Protein AF-0000000085285750 (afdb_homodimer)

pLDDT: mean 84.19, std 11.01, range [45.88, 96.12]

Sequence (334 aa):
MVCGCQDGVREVRMLYGCQDDVWVSRWCVGVRMVCGCQDGVRGSGWCVGVSMVCGCQDGVWVSGWCVGVRMVCGCRDGVWVSGWCVGVRMVCGCQDGEWVSGWCAAVRMVCGGQDGVWVSGWCEGVRMVCGCQDGVRGSGWCVGVRMVCGCQDGVWVSVWCVGVRIVMVCGCQDGVREVRMLYGCQDDVWVSRWCVGVRMVCGCQDGVRGSGWCVGVSMVCGCQDGVWVSGWCVGVRMVCGCRDGVWVSGWCVGVRMVCGCQDGEWVSGWCAAVRMVCGGQDGVWVSGWCEGVRMVCGCQDGVRGSGWCVGVRMVCGCQDGVWVSVWCVGVRIV

Solvent-accessible surface area (backbone atoms only — not comparable to full-atom values): 13229 Å² total; per-residue (Å²): 79,71,41,73,50,41,63,66,53,50,62,82,38,39,30,28,9,26,29,42,38,29,37,48,47,70,61,59,56,70,48,55,41,36,23,7,25,25,44,38,25,36,35,42,37,42,34,41,36,38,38,38,41,21,10,25,25,44,36,25,37,40,39,36,39,33,42,34,39,37,38,39,22,13,26,24,44,37,25,36,37,38,36,39,32,37,34,40,39,38,40,19,16,28,26,46,41,23,34,40,38,34,41,27,55,30,36,37,37,39,16,18,27,28,46,33,23,34,38,39,34,41,29,60,21,40,39,38,38,14,21,24,24,45,38,22,32,35,40,39,40,32,52,32,38,40,37,38,19,36,43,52,77,47,43,68,51,74,48,80,37,78,44,81,46,79,81,79,74,40,74,53,40,63,64,59,49,65,80,40,41,31,28,11,26,29,42,39,29,38,46,48,71,59,60,56,68,47,52,41,36,25,6,28,26,46,39,26,37,37,42,38,42,36,41,36,38,40,38,40,24,8,26,25,44,34,26,36,38,38,36,41,34,44,34,40,37,39,38,23,10,26,26,45,37,26,38,37,38,37,40,34,38,32,40,38,39,40,21,12,26,26,46,40,23,36,40,37,34,41,28,56,30,36,36,38,39,17,15,27,28,46,32,24,36,38,39,34,42,30,61,20,39,38,38,39,15,18,23,23,45,36,21,32,35,39,40,39,30,53,33,38,38,38,40,20,32,43,52,77,46,42,67,52,72,49,79,38,78,44,82,46,78,79

Nearest PDB structures (foldseek):
  4dn7-assembly1_B  TM=1.707E-01  e=9.557E+00  Methanosarcina mazei Go1
  4kh3-assembly1_A  TM=1.590E-01  e=5.921E+00  Escherichia coli CFT073

Foldseek 3Di:
DDELEDDQEDDPFAEENEYDNEEADDDEQEAEYEYNEYAAEYHEEYYDYEAYEYNEYAAEYHYEYEYEYHYEENEYAHEYHYEYAQEYEYEYQEYHHEYHYEYHNYEEYEEQEYHAEYAYEAENEYEYEYNEYAQEYEYYYEDEYEYEYNHYDNHYHDYYHDYYHYD/DDELEDDQEDDPAAEENEYDNEEADDDEQEAEYEYNEYAAEYHEEYYDYYAYEYCEYAAEYHYEYEYEYEYEENEYAHEYAYEYAQEYEYEYQEYHHEYHYEYHNYEEYEEQEYHAEYAYEAENEYEYEYNEYAQEYEYYYEDEYEYEYNHYDNHYHDDYHDYYHYD

Structure (mmCIF, N/CA/C/O backbone):
data_AF-0000000085285750-model_v1
#
loop_
_entity.id
_entity.type
_entity.pdbx_description
1 polymer 'Uncharacterized protein'
#
loop_
_atom_site.group_PDB
_atom_site.id
_atom_site.type_symbol
_atom_site.label_atom_id
_atom_site.label_alt_id
_atom_site.label_comp_id
_atom_site.label_asym_id
_atom_site.label_entity_id
_atom_site.label_seq_id
_atom_site.pdbx_PDB_ins_code
_atom_site.Cartn_x
_atom_site.Cartn_y
_atom_site.Cartn_z
_atom_site.occupancy
_atom_site.B_iso_or_equiv
_atom_site.auth_seq_id
_atom_site.auth_comp_id
_atom_site.auth_asym_id
_atom_site.auth_atom_id
_atom_site.pdbx_PDB_model_num
ATOM 1 N N . MET A 1 1 ? 2.787 -13.008 -19.594 1 50.38 1 MET A N 1
ATOM 2 C CA . MET A 1 1 ? 2.348 -14.297 -19.062 1 50.38 1 MET A CA 1
ATOM 3 C C . MET A 1 1 ? 1.078 -14.148 -18.234 1 50.38 1 MET A C 1
ATOM 5 O O . MET A 1 1 ? 0.963 -13.219 -17.438 1 50.38 1 MET A O 1
ATOM 9 N N . VAL A 1 2 ? 0.02 -14.688 -18.703 1 48.09 2 VAL A N 1
ATOM 10 C CA . VAL A 1 2 ? -1.277 -14.695 -18.031 1 48.09 2 VAL A CA 1
ATOM 11 C C . VAL A 1 2 ? -1.488 -16.031 -17.344 1 48.09 2 VAL A C 1
ATOM 13 O O . VAL A 1 2 ? -1.486 -17.094 -17.984 1 48.09 2 VAL A O 1
ATOM 16 N N . CYS A 1 3 ? -1.407 -16.062 -15.992 1 57.19 3 CYS A N 1
ATOM 17 C CA . CYS A 1 3 ? -1.533 -17.297 -15.234 1 57.19 3 CYS A CA 1
ATOM 18 C C . CYS A 1 3 ? -2.668 -17.203 -14.219 1 57.19 3 CYS A C 1
ATOM 20 O O . CYS A 1 3 ? -2.732 -16.25 -13.438 1 57.19 3 CYS A O 1
ATOM 22 N N . GLY A 1 4 ? -3.496 -18.203 -14.289 1 55.72 4 GLY A N 1
ATOM 23 C CA . GLY A 1 4 ? -4.559 -18.328 -13.305 1 55.72 4 GLY A CA 1
ATOM 24 C C . GLY A 1 4 ? -5.641 -17.266 -13.453 1 55.72 4 GLY A C 1
ATOM 25 O O . GLY A 1 4 ? -6.219 -16.812 -12.461 1 55.72 4 GLY A O 1
ATOM 26 N N . CYS A 1 5 ? -5.668 -16.719 -14.68 1 54.28 5 CYS A N 1
ATOM 27 C CA . CYS A 1 5 ? -6.688 -15.695 -14.891 1 54.28 5 CYS A CA 1
ATOM 28 C C . CYS A 1 5 ? -7.898 -16.281 -15.609 1 54.28 5 CYS A C 1
ATOM 30 O O . CYS A 1 5 ? -7.789 -17.297 -16.297 1 54.28 5 CYS A O 1
ATOM 32 N N . GLN A 1 6 ? -9 -15.898 -15.148 1 53.66 6 GLN A N 1
ATOM 33 C CA . GLN A 1 6 ? -10.234 -16.328 -15.805 1 53.66 6 GLN A CA 1
ATOM 34 C C . GLN A 1 6 ? -10.992 -15.133 -16.375 1 53.66 6 GLN A C 1
ATOM 36 O O . GLN A 1 6 ? -10.859 -14.008 -15.891 1 53.66 6 GLN A O 1
ATOM 41 N N . ASP A 1 7 ? -11.883 -15.477 -17.469 1 55.47 7 ASP A N 1
ATOM 42 C CA . ASP A 1 7 ? -12.938 -14.695 -18.109 1 55.47 7 ASP A CA 1
ATOM 43 C C . ASP A 1 7 ? -12.43 -13.305 -18.5 1 55.47 7 ASP A C 1
ATOM 45 O O . ASP A 1 7 ? -12.359 -12.406 -17.656 1 55.47 7 ASP A O 1
ATOM 49 N N . GLY A 1 8 ? -12.203 -13.062 -19.688 1 49.09 8 GLY A N 1
ATOM 50 C CA . GLY A 1 8 ? -12.023 -11.789 -20.375 1 49.09 8 GLY A CA 1
ATOM 51 C C . GLY A 1 8 ? -10.703 -11.117 -20.047 1 49.09 8 GLY A C 1
ATOM 52 O O . GLY A 1 8 ? -10.586 -9.891 -20.141 1 49.09 8 GLY A O 1
ATOM 53 N N . VAL A 1 9 ? -9.867 -11.852 -19.344 1 47.94 9 VAL A N 1
ATOM 54 C CA . VAL A 1 9 ? -8.531 -11.289 -19.141 1 47.94 9 VAL A CA 1
ATOM 55 C C . VAL A 1 9 ? -7.812 -11.188 -20.484 1 47.94 9 VAL A C 1
ATOM 57 O O . VAL A 1 9 ? -7.805 -12.141 -21.266 1 47.94 9 VAL A O 1
ATOM 60 N N . ARG A 1 10 ? -7.586 -10.039 -20.922 1 45.88 10 ARG A N 1
ATOM 61 C CA . ARG A 1 10 ? -6.852 -9.836 -22.172 1 45.88 10 ARG A CA 1
ATOM 62 C C . ARG A 1 10 ? -5.457 -9.281 -21.906 1 45.88 10 ARG A C 1
ATOM 64 O O . ARG A 1 10 ? -5.289 -8.383 -21.078 1 45.88 10 ARG A O 1
ATOM 71 N N . GLU A 1 11 ? -4.363 -10.312 -21.859 1 53.69 11 GLU A N 1
ATOM 72 C CA . GLU A 1 11 ? -3.104 -9.93 -21.234 1 53.69 11 GLU A CA 1
ATOM 73 C C . GLU A 1 11 ? -1.961 -9.938 -22.234 1 53.69 11 GLU A C 1
ATOM 75 O O . GLU A 1 11 ? -1.929 -10.773 -23.141 1 53.69 11 GLU A O 1
ATOM 80 N N . VAL A 1 12 ? -1.35 -8.867 -22.516 1 46.81 12 VAL A N 1
ATOM 81 C CA . VAL A 1 12 ? -0.058 -9.039 -23.172 1 46.81 12 VAL A CA 1
ATOM 82 C C . VAL A 1 12 ? 1.047 -9.141 -22.125 1 46.81 12 VAL A C 1
ATOM 84 O O . VAL A 1 12 ? 2.23 -9.188 -22.469 1 46.81 12 VAL A O 1
ATOM 87 N N . ARG A 1 13 ? 0.72 -9.141 -20.75 1 60.06 13 ARG A N 1
ATOM 88 C CA . ARG A 1 13 ? 1.822 -9.117 -19.797 1 60.06 13 ARG A CA 1
ATOM 89 C C . ARG A 1 13 ? 1.524 -10.008 -18.594 1 60.06 13 ARG A C 1
ATOM 91 O O . ARG A 1 13 ? 0.598 -10.82 -18.641 1 60.06 13 ARG A O 1
ATOM 98 N N . MET A 1 14 ? 2.377 -9.93 -17.484 1 63.34 14 MET A N 1
ATOM 99 C CA . MET A 1 14 ? 2.314 -10.922 -16.422 1 63.34 14 MET A CA 1
ATOM 100 C C . MET A 1 14 ? 1.077 -10.711 -15.555 1 63.34 14 MET A C 1
ATOM 102 O O . MET A 1 14 ? 1.03 -9.781 -14.742 1 63.34 14 MET A O 1
ATOM 106 N N . LEU A 1 15 ? 0.047 -11.289 -15.93 1 68.62 15 LEU A N 1
ATOM 107 C CA . LEU A 1 15 ? -1.203 -11.305 -15.18 1 68.62 15 LEU A CA 1
ATOM 108 C C . LEU A 1 15 ? -1.376 -12.625 -14.438 1 68.62 15 LEU A C 1
ATOM 110 O O . LEU A 1 15 ? -1.236 -13.695 -15.031 1 68.62 15 LEU A O 1
ATOM 114 N N . TYR A 1 16 ? -1.506 -12.414 -13.102 1 72.94 16 TYR A N 1
ATOM 115 C CA . TYR A 1 16 ? -1.664 -13.602 -12.273 1 72.94 16 TYR A CA 1
ATOM 116 C C . TYR A 1 16 ? -2.959 -13.539 -11.477 1 72.94 16 TYR A C 1
ATOM 118 O O . TYR A 1 16 ? -3.199 -12.578 -10.742 1 72.94 16 TYR A O 1
ATOM 126 N N . GLY A 1 17 ? -3.777 -14.594 -11.633 1 76.19 17 GLY A N 1
ATOM 127 C CA . GLY A 1 17 ? -4.938 -14.766 -10.773 1 76.19 17 GLY A CA 1
ATOM 128 C C . GLY A 1 17 ? -5.977 -13.68 -10.953 1 76.19 17 GLY A 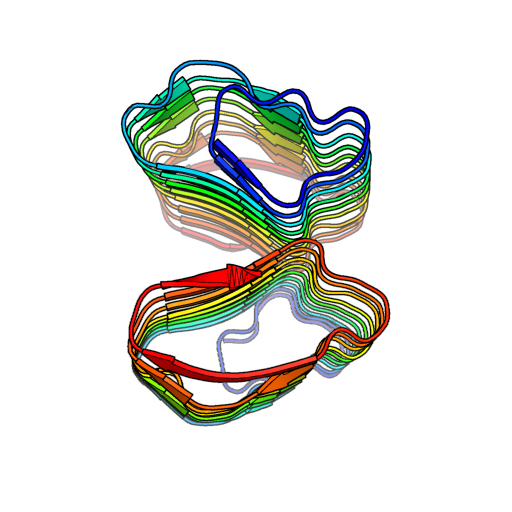C 1
ATOM 129 O O . GLY A 1 17 ? -6.562 -13.203 -9.977 1 76.19 17 GLY A O 1
ATOM 130 N N . CYS A 1 18 ? -6.105 -13.133 -12.188 1 76.62 18 CYS A N 1
ATOM 131 C CA . CYS A 1 18 ? -7.055 -12.055 -12.43 1 76.62 18 CYS A CA 1
ATOM 132 C C . CYS A 1 18 ? -8.344 -12.586 -13.031 1 76.62 18 CYS A C 1
ATOM 134 O O . CYS A 1 18 ? -8.359 -13.672 -13.625 1 76.62 18 CYS A O 1
ATOM 136 N N . GLN A 1 19 ? -9.352 -11.852 -12.703 1 75.38 19 GLN A N 1
ATOM 137 C CA . GLN A 1 19 ? -10.648 -12.258 -13.227 1 75.38 19 GLN A CA 1
ATOM 138 C C . GLN A 1 19 ? -11.445 -11.055 -13.734 1 75.38 19 GLN A C 1
ATOM 140 O O . GLN A 1 19 ? -11.297 -9.953 -13.219 1 75.38 19 GLN A O 1
ATOM 145 N N . ASP A 1 20 ? -12.352 -11.336 -14.781 1 73.75 20 ASP A N 1
ATOM 146 C CA . ASP A 1 20 ? -13.445 -10.484 -15.234 1 73.75 20 ASP A CA 1
ATOM 147 C C . ASP A 1 20 ? -12.914 -9.172 -15.797 1 73.75 20 ASP A C 1
ATOM 149 O O . ASP A 1 20 ? -13.156 -8.102 -15.234 1 73.75 20 ASP A O 1
ATOM 153 N N . ASP A 1 21 ? -12.461 -9.078 -16.797 1 74.75 21 ASP A N 1
ATOM 154 C CA . ASP A 1 21 ? -12.117 -7.965 -17.672 1 74.75 21 ASP A CA 1
ATOM 155 C C . ASP A 1 21 ? -10.938 -7.168 -17.125 1 74.75 21 ASP A C 1
ATOM 157 O O . ASP A 1 21 ? -11.078 -5.984 -16.812 1 74.75 21 ASP A O 1
ATOM 161 N N . VAL A 1 22 ? -9.852 -7.773 -16.891 1 74.25 22 VAL A N 1
ATOM 162 C CA . VAL A 1 22 ? -8.609 -7.09 -16.547 1 74.25 22 VAL A CA 1
ATOM 163 C C . VAL A 1 22 ? -7.777 -6.867 -17.812 1 74.25 22 VAL A C 1
ATOM 165 O O . VAL A 1 22 ? -7.59 -7.789 -18.609 1 74.25 22 VAL A O 1
ATOM 168 N N . TRP A 1 23 ? -7.41 -5.609 -17.969 1 76.31 23 TRP A N 1
ATOM 169 C CA . TRP A 1 23 ? -6.68 -5.258 -19.188 1 76.31 23 TRP A CA 1
ATOM 170 C C . TRP A 1 23 ? -5.414 -4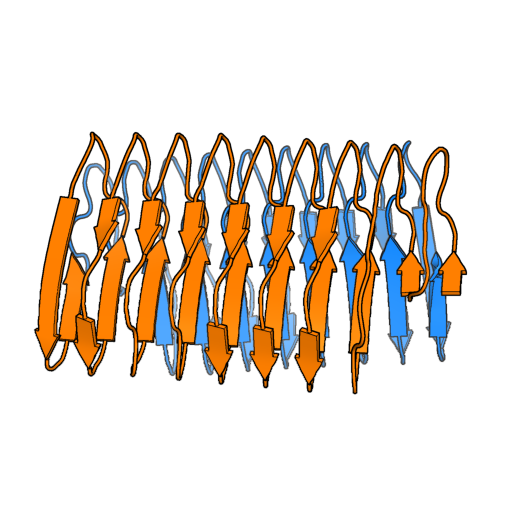.473 -18.859 1 76.31 23 TRP A C 1
ATOM 172 O O . TRP A 1 23 ? -5.465 -3.494 -18.109 1 76.31 23 TRP A O 1
ATOM 182 N N . VAL A 1 24 ? -4.273 -4.957 -19.328 1 74 24 VAL A N 1
ATOM 183 C CA . VAL A 1 24 ? -3.025 -4.211 -19.188 1 74 24 VAL A CA 1
ATOM 184 C C . VAL A 1 24 ? -2.336 -4.09 -20.531 1 74 24 VAL A C 1
ATOM 186 O O . VAL A 1 24 ? -2.143 -5.09 -21.234 1 74 24 VAL A O 1
ATOM 189 N N . SER A 1 25 ? -2.107 -2.809 -20.844 1 66.94 25 SER A N 1
ATOM 190 C CA . SER A 1 25 ? -1.456 -2.592 -22.125 1 66.94 25 SER A CA 1
ATOM 191 C C . SER A 1 25 ? -0.198 -1.743 -21.984 1 66.94 25 SER A C 1
ATOM 193 O O . SER A 1 25 ? 0.059 -1.191 -20.906 1 66.94 25 SER A O 1
ATOM 195 N N . ARG A 1 26 ? 0.661 -1.724 -23 1 66.5 26 ARG A N 1
ATOM 196 C CA . ARG A 1 26 ? 1.757 -0.808 -23.297 1 66.5 26 ARG A CA 1
ATOM 197 C C . ARG A 1 26 ? 3.074 -1.328 -22.734 1 66.5 26 ARG A C 1
ATOM 199 O O . ARG A 1 26 ? 3.094 -2.316 -22 1 66.5 26 ARG A O 1
ATOM 206 N N . TRP A 1 27 ? 4.094 -0.561 -23.109 1 77.81 27 TRP A N 1
ATOM 207 C CA . TRP A 1 27 ? 5.469 -1.024 -22.938 1 77.81 27 TRP A CA 1
ATOM 208 C C . TRP A 1 27 ? 5.926 -0.832 -21.5 1 77.81 27 TRP A C 1
ATOM 210 O O . TRP A 1 27 ? 5.559 0.15 -20.844 1 77.81 27 TRP A O 1
ATOM 220 N N . CYS A 1 28 ? 6.508 -1.91 -20.953 1 77.44 28 CYS A N 1
ATOM 221 C CA . CYS A 1 28 ? 7.195 -1.832 -19.656 1 77.44 28 CYS A CA 1
ATOM 222 C C . CYS A 1 28 ? 8.609 -2.387 -19.766 1 77.44 28 CYS A C 1
ATOM 224 O O . CYS A 1 28 ? 8.812 -3.498 -20.25 1 77.44 28 CYS A O 1
ATOM 226 N N . VAL A 1 29 ? 9.641 -1.478 -19.531 1 84.69 29 VAL A N 1
ATOM 227 C CA . VAL A 1 29 ? 11.008 -1.935 -19.312 1 84.69 29 VAL A CA 1
ATOM 228 C C . VAL A 1 29 ? 11.258 -2.178 -17.828 1 84.69 29 VAL A C 1
ATOM 230 O O . VAL A 1 29 ? 11.445 -1.23 -17.062 1 84.69 29 VAL A O 1
ATOM 233 N N . GLY A 1 30 ? 11.18 -3.422 -17.406 1 83.75 30 GLY A N 1
ATOM 234 C CA . GLY A 1 30 ? 11.234 -3.812 -16 1 83.75 30 GLY A CA 1
ATOM 235 C C . GLY A 1 30 ? 10.156 -4.812 -15.617 1 83.75 30 GLY A C 1
ATOM 236 O O . GLY A 1 30 ? 10 -5.844 -16.266 1 83.75 30 GLY A O 1
ATOM 237 N N . VAL A 1 31 ? 9.586 -4.527 -14.438 1 79.12 31 VAL A N 1
ATOM 238 C CA . VAL A 1 31 ? 8.594 -5.469 -13.945 1 79.12 31 VAL A CA 1
ATOM 239 C C . VAL A 1 31 ? 7.203 -4.84 -14.023 1 79.12 31 VAL A C 1
ATOM 241 O O . VAL A 1 31 ? 6.969 -3.76 -13.477 1 79.12 31 VAL A O 1
ATOM 244 N N . ARG A 1 32 ? 6.301 -5.367 -14.773 1 83.19 32 ARG A N 1
ATOM 245 C CA . ARG A 1 32 ? 4.879 -5.039 -14.75 1 83.19 32 ARG A CA 1
ATOM 246 C C . ARG A 1 32 ? 4.039 -6.25 -14.367 1 83.19 32 ARG A C 1
ATOM 248 O O . ARG A 1 32 ? 4.023 -7.258 -15.078 1 83.19 32 ARG A O 1
ATOM 255 N N . MET A 1 33 ? 3.428 -6.117 -13.227 1 80.12 33 MET A N 1
ATOM 256 C CA . MET A 1 33 ? 2.686 -7.258 -12.703 1 80.12 33 MET A CA 1
ATOM 257 C C . MET A 1 33 ? 1.272 -6.848 -12.305 1 80.12 33 MET A C 1
ATOM 259 O O . MET A 1 33 ? 1.073 -5.785 -11.711 1 80.12 33 MET A O 1
ATOM 263 N N . VAL A 1 34 ? 0.279 -7.57 -12.75 1 84 34 VAL A N 1
ATOM 264 C CA . VAL A 1 34 ? -1.097 -7.473 -12.273 1 84 34 VAL A CA 1
ATOM 265 C C . VAL A 1 34 ? -1.514 -8.789 -11.625 1 84 34 VAL A C 1
ATOM 267 O O . VAL A 1 34 ? -1.471 -9.844 -12.266 1 84 34 VAL A O 1
ATOM 270 N N . CYS A 1 35 ? -1.862 -8.672 -10.359 1 84.31 35 CYS A N 1
ATOM 271 C CA . CYS A 1 35 ? -2.07 -9.898 -9.594 1 84.31 35 CYS A CA 1
ATOM 272 C C . CYS A 1 35 ? -3.369 -9.836 -8.797 1 84.31 35 CYS A C 1
ATOM 274 O O . CYS A 1 35 ? -3.592 -8.891 -8.039 1 84.31 35 CYS A O 1
ATOM 276 N N . GLY A 1 36 ? -4.203 -10.875 -8.977 1 86.88 36 GLY A N 1
ATOM 277 C CA . GLY A 1 36 ? -5.383 -11.031 -8.141 1 86.88 36 GLY A CA 1
ATOM 278 C C . GLY A 1 36 ? -6.395 -9.914 -8.32 1 86.88 36 GLY A C 1
ATOM 279 O O . GLY A 1 36 ? -7.047 -9.5 -7.363 1 86.88 36 GLY A O 1
ATOM 280 N N . CYS A 1 37 ? -6.457 -9.305 -9.523 1 84.88 37 CYS A N 1
ATOM 281 C CA . CYS A 1 37 ? -7.387 -8.219 -9.789 1 84.88 37 CYS A CA 1
ATOM 282 C C . CYS A 1 37 ? -8.656 -8.734 -10.461 1 84.88 37 CYS A C 1
ATOM 284 O O . CYS A 1 37 ? -8.633 -9.773 -11.117 1 84.88 37 CYS A O 1
ATOM 286 N N . GLN A 1 38 ? -9.664 -7.977 -10.195 1 82.75 38 GLN A N 1
ATOM 287 C CA . GLN A 1 38 ? -10.93 -8.43 -10.766 1 82.75 38 GLN A CA 1
ATOM 288 C C . GLN A 1 38 ? -11.82 -7.246 -11.141 1 82.75 38 GLN A C 1
ATOM 290 O O . GLN A 1 38 ? -11.656 -6.148 -10.602 1 82.75 38 GLN A O 1
ATOM 295 N N . ASP A 1 39 ? -12.789 -7.512 -12.117 1 85.19 39 ASP A N 1
ATOM 296 C CA . ASP A 1 39 ? -13.977 -6.711 -12.383 1 85.19 39 ASP A CA 1
ATOM 297 C C . ASP A 1 39 ? -13.609 -5.355 -12.977 1 85.19 39 ASP A C 1
ATOM 299 O O . ASP A 1 39 ? -14.023 -4.312 -12.469 1 85.19 39 ASP A O 1
ATOM 303 N N . GLY A 1 40 ? -12.852 -5.434 -14.023 1 84.75 40 GLY A N 1
ATOM 304 C CA . GLY A 1 40 ? -12.695 -4.246 -14.844 1 84.75 40 GLY A CA 1
ATOM 305 C C . GLY A 1 40 ? -11.469 -3.432 -14.484 1 84.75 40 GLY A C 1
ATOM 306 O O . GLY A 1 40 ? -11.492 -2.201 -14.547 1 84.75 40 GLY A O 1
ATOM 307 N N . VAL A 1 41 ? -10.492 -4.023 -13.969 1 83.88 41 VAL A N 1
ATOM 308 C CA . VAL A 1 41 ? -9.234 -3.334 -13.695 1 83.88 41 VAL A CA 1
ATOM 309 C C . VAL A 1 41 ? -8.477 -3.121 -15 1 83.88 41 VAL A C 1
ATOM 311 O O . VAL A 1 41 ? -8.312 -4.055 -15.789 1 83.88 41 VAL A O 1
ATOM 314 N N . ARG A 1 42 ? -8.078 -1.803 -15.141 1 84.62 42 ARG A N 1
ATOM 315 C CA . ARG A 1 42 ? -7.414 -1.453 -16.391 1 84.62 42 ARG A CA 1
ATOM 316 C C . ARG A 1 42 ? -6.07 -0.783 -16.125 1 84.62 42 ARG A C 1
ATOM 318 O O . ARG A 1 42 ? -5.941 0.014 -15.203 1 84.62 42 ARG A O 1
ATOM 325 N N . GLY A 1 43 ? -5.086 -1.201 -16.859 1 81.5 43 GLY A N 1
ATOM 326 C CA . GLY A 1 43 ? -3.758 -0.61 -16.812 1 81.5 43 GLY A CA 1
ATOM 327 C C . GLY A 1 43 ? -3.236 -0.217 -18.188 1 81.5 43 GLY A C 1
ATOM 328 O O . GLY A 1 43 ? -3.277 -1.016 -19.125 1 81.5 43 GLY A O 1
ATOM 329 N N . SER A 1 44 ? -2.941 1.146 -18.266 1 78.12 44 SER A N 1
ATOM 330 C CA . SER A 1 44 ? -2.324 1.609 -19.5 1 78.12 44 SER A CA 1
ATOM 331 C C . SER A 1 44 ? -1.154 2.547 -19.219 1 78.12 44 SER A C 1
ATOM 333 O O . SER A 1 44 ? -0.968 2.99 -18.078 1 78.12 44 SER A O 1
ATOM 335 N N . GLY A 1 45 ? -0.295 2.561 -20.141 1 78.69 45 GLY A N 1
ATOM 336 C CA . GLY A 1 45 ? 0.796 3.51 -20 1 78.69 45 GLY A CA 1
ATOM 337 C C . GLY A 1 45 ? 2.166 2.861 -20.062 1 78.69 45 GLY A C 1
ATOM 338 O O . GLY A 1 45 ? 2.275 1.646 -20.234 1 78.69 45 GLY A O 1
ATOM 339 N N . TRP A 1 46 ? 3.15 3.805 -19.922 1 86.56 46 TRP A N 1
ATOM 340 C CA . TRP A 1 46 ? 4.539 3.371 -20.016 1 86.56 46 TRP A CA 1
ATOM 341 C C . TRP A 1 46 ? 5.16 3.246 -18.625 1 86.56 46 TRP A C 1
ATOM 343 O O . TRP A 1 46 ? 4.789 3.975 -17.703 1 86.56 46 TRP A O 1
ATOM 353 N N . CYS A 1 47 ? 6.035 2.162 -18.531 1 83.06 47 CYS A N 1
ATOM 354 C CA . CYS A 1 47 ? 6.746 2.006 -17.266 1 83.06 47 CYS A CA 1
ATOM 355 C C . CYS A 1 47 ? 8.203 1.642 -17.5 1 83.06 47 CYS A C 1
ATOM 357 O O . CYS A 1 47 ? 8.508 0.777 -18.328 1 83.06 47 CYS A O 1
ATOM 359 N N . VAL A 1 48 ? 9.141 2.418 -16.891 1 89.88 48 VAL A N 1
ATOM 360 C CA . VAL A 1 48 ? 10.539 2.025 -16.703 1 89.88 48 VAL A CA 1
ATOM 361 C C . VAL A 1 48 ? 10.812 1.78 -15.219 1 89.88 48 VAL A C 1
ATOM 363 O O . VAL A 1 48 ? 10.898 2.727 -14.438 1 89.88 48 VAL A O 1
ATOM 366 N N . GLY A 1 49 ? 10.906 0.464 -14.852 1 89.25 49 GLY A N 1
ATOM 367 C CA . GLY A 1 49 ? 11.008 0.092 -13.453 1 89.25 49 GLY A CA 1
ATOM 368 C C . GLY A 1 49 ? 9.969 -0.922 -13.023 1 89.25 49 GLY A C 1
ATOM 369 O O . GLY A 1 49 ? 9.969 -2.061 -13.492 1 89.25 49 GLY A O 1
ATOM 370 N N . VAL A 1 50 ? 9.281 -0.544 -11.945 1 85.75 50 VAL A N 1
ATOM 371 C CA . VAL A 1 50 ? 8.32 -1.508 -11.422 1 85.75 50 VAL A CA 1
ATOM 372 C C . VAL A 1 50 ? 6.914 -0.91 -11.469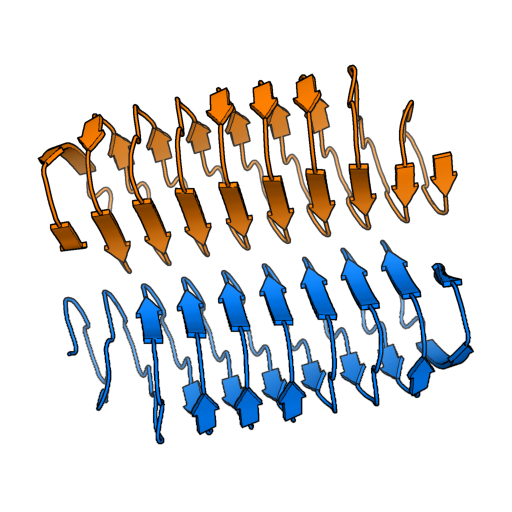 1 85.75 50 VAL A C 1
ATOM 374 O O . VAL A 1 50 ? 6.695 0.207 -10.992 1 85.75 50 VAL A O 1
ATOM 377 N N . SER A 1 51 ? 5.914 -1.511 -12.086 1 88.31 51 SER A N 1
ATOM 378 C CA . SER A 1 51 ? 4.492 -1.198 -12.039 1 88.31 51 SER A CA 1
ATOM 379 C C . SER A 1 51 ? 3.674 -2.406 -11.594 1 88.31 51 SER A C 1
ATOM 381 O O . SER A 1 51 ? 3.564 -3.393 -12.32 1 88.31 51 SER A O 1
ATOM 383 N N . MET A 1 52 ? 3.098 -2.295 -10.367 1 87.19 52 MET A N 1
ATOM 384 C CA . MET A 1 52 ? 2.33 -3.414 -9.828 1 87.19 52 MET A CA 1
ATOM 385 C C . MET A 1 52 ? 0.901 -2.988 -9.508 1 87.19 52 MET A C 1
ATOM 387 O O . MET A 1 52 ? 0.682 -1.936 -8.906 1 87.19 52 MET A O 1
ATOM 391 N N . VAL A 1 53 ? -0.084 -3.742 -9.969 1 90.19 53 VAL A N 1
ATOM 392 C CA . VAL A 1 53 ? -1.488 -3.625 -9.594 1 90.19 53 VAL A CA 1
ATOM 393 C C . VAL A 1 53 ? -1.965 -4.926 -8.961 1 90.19 53 VAL A C 1
ATOM 395 O O . VAL A 1 53 ? -2.045 -5.961 -9.625 1 90.19 53 VAL A O 1
ATOM 398 N N . CYS A 1 54 ? -2.283 -4.805 -7.633 1 89.88 54 CYS A N 1
ATOM 399 C CA . CYS A 1 54 ? -2.502 -6.035 -6.883 1 89.88 54 CYS A CA 1
ATOM 400 C C . CYS A 1 54 ? -3.807 -5.969 -6.098 1 89.88 54 CYS A C 1
ATOM 402 O O . CYS A 1 54 ? -4.031 -5.027 -5.336 1 89.88 54 CYS A O 1
ATOM 404 N N . GLY A 1 55 ? -4.605 -6.988 -6.254 1 91.25 55 GLY A N 1
ATOM 405 C CA . GLY A 1 55 ? -5.793 -7.152 -5.434 1 91.25 55 GLY A CA 1
ATOM 406 C C . GLY A 1 55 ? -6.801 -6.031 -5.605 1 91.25 55 GLY A C 1
ATOM 407 O O . GLY A 1 55 ? -7.488 -5.656 -4.656 1 91.25 55 GLY A O 1
ATOM 408 N N . CYS A 1 56 ? -6.848 -5.426 -6.797 1 91 56 CYS A N 1
ATOM 409 C CA . CYS A 1 56 ? -7.781 -4.34 -7.07 1 91 56 CYS A CA 1
ATOM 410 C C . CYS A 1 56 ? -9.055 -4.867 -7.727 1 91 56 CYS A C 1
ATOM 412 O O . CYS A 1 56 ? -9.031 -5.914 -8.375 1 91 56 CYS A O 1
ATOM 414 N N . GLN A 1 57 ? -10.062 -4.094 -7.465 1 88.44 57 GLN A N 1
ATOM 415 C CA . GLN A 1 57 ? -11.336 -4.566 -8 1 88.44 57 GLN A CA 1
ATOM 416 C C . GLN A 1 57 ? -12.242 -3.4 -8.375 1 88.44 57 GLN A C 1
ATOM 418 O O . GLN A 1 57 ? -12.047 -2.277 -7.91 1 88.44 57 GLN A O 1
ATOM 423 N N . ASP A 1 58 ? -13.25 -3.672 -9.305 1 90.44 58 ASP A N 1
ATOM 424 C CA . ASP A 1 58 ? -14.438 -2.861 -9.555 1 90.44 58 ASP A CA 1
ATOM 425 C C . ASP A 1 58 ? -14.062 -1.52 -10.18 1 90.44 58 ASP A C 1
ATOM 427 O O . ASP A 1 58 ? -14.461 -0.464 -9.688 1 90.44 58 ASP A O 1
ATOM 431 N N . GLY A 1 59 ? -13.258 -1.624 -11.203 1 91.44 59 GLY A N 1
ATOM 432 C CA . GLY A 1 59 ? -13.094 -0.46 -12.062 1 91.44 59 GLY A CA 1
ATOM 433 C C . GLY A 1 59 ? -11.891 0.389 -11.68 1 91.44 59 GLY A C 1
ATOM 434 O O . GLY A 1 59 ? -11.969 1.619 -11.688 1 91.44 59 GLY A O 1
ATOM 435 N N . VAL A 1 60 ? -10.82 -0.192 -11.312 1 92.12 60 VAL A N 1
ATOM 436 C CA . VAL A 1 60 ? -9.586 0.544 -11.055 1 92.12 60 VAL A CA 1
ATOM 437 C C . VAL A 1 60 ? -8.828 0.762 -12.359 1 92.12 60 VAL A C 1
ATOM 439 O O . VAL A 1 60 ? -8.617 -0.179 -13.125 1 92.12 60 VAL A O 1
ATOM 442 N N . TRP A 1 61 ? -8.477 2.037 -12.531 1 93.88 61 TRP A N 1
ATOM 443 C CA . TRP A 1 61 ? -7.797 2.4 -13.773 1 93.88 61 TRP A CA 1
ATOM 444 C C . TRP A 1 61 ? -6.43 3.012 -13.484 1 93.88 61 TRP A C 1
ATOM 446 O O . TRP A 1 61 ? -6.32 3.973 -12.719 1 93.88 61 TRP A O 1
ATOM 456 N N . VAL A 1 62 ? -5.398 2.463 -14.062 1 91 62 VAL A N 1
ATOM 457 C CA . VAL A 1 62 ? -4.035 2.959 -13.906 1 91 62 VAL A CA 1
ATOM 458 C C . VAL A 1 62 ? -3.461 3.324 -15.273 1 91 62 VAL A C 1
ATOM 460 O O . VAL A 1 62 ? -3.322 2.461 -16.141 1 91 62 VAL A O 1
ATOM 463 N N . SER A 1 63 ? -3.123 4.699 -15.406 1 88.88 63 SER A N 1
ATOM 464 C CA . SER A 1 63 ? -2.596 5.141 -16.688 1 88.88 63 SER A CA 1
ATOM 465 C C . SER A 1 63 ? -1.456 6.137 -16.5 1 88.88 63 SER A C 1
ATOM 467 O O . SER A 1 63 ? -1.213 6.613 -15.391 1 88.88 63 SER A O 1
ATOM 469 N N . GLY A 1 64 ? -0.744 6.344 -17.578 1 88.88 64 GLY A N 1
ATOM 470 C CA . GLY A 1 64 ? 0.313 7.344 -17.578 1 88.88 64 GLY A CA 1
ATOM 471 C C . GLY A 1 64 ? 1.704 6.738 -17.625 1 88.88 64 GLY A C 1
ATOM 472 O O . GLY A 1 64 ? 1.865 5.562 -17.969 1 88.88 64 GLY A 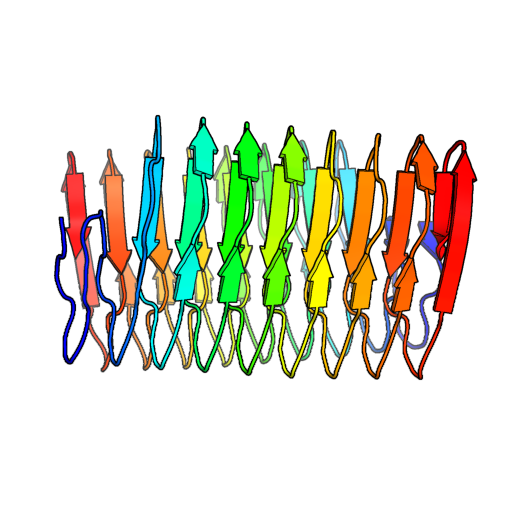O 1
ATOM 473 N N . TRP A 1 65 ? 2.66 7.695 -17.359 1 91.19 65 TRP A N 1
ATOM 474 C CA . TRP A 1 65 ? 4.062 7.301 -17.438 1 91.19 65 TRP A CA 1
ATOM 475 C C . TRP A 1 65 ? 4.676 7.18 -16.047 1 91.19 65 TRP A C 1
ATOM 477 O O . TRP A 1 65 ? 4.406 8 -15.172 1 91.19 65 TRP A O 1
ATOM 487 N N . CYS A 1 66 ? 5.5 6.016 -15.906 1 90.06 66 CYS A N 1
ATOM 488 C CA . CYS A 1 66 ? 6.195 5.852 -14.633 1 90.06 66 CYS A CA 1
ATOM 489 C C . CYS A 1 66 ? 7.645 5.434 -14.859 1 90.06 66 CYS A C 1
ATOM 491 O O . CYS A 1 66 ? 7.914 4.441 -15.539 1 90.06 66 CYS A O 1
ATOM 493 N N . VAL A 1 67 ? 8.57 6.273 -14.383 1 93.69 67 VAL A N 1
ATOM 494 C CA . VAL A 1 67 ? 9.969 5.895 -14.227 1 93.69 67 VAL A CA 1
ATOM 495 C C . VAL A 1 67 ? 10.297 5.707 -12.75 1 93.69 67 VAL A C 1
ATOM 497 O O . VAL A 1 67 ? 10.477 6.684 -12.023 1 93.69 67 VAL A O 1
ATOM 500 N N . GLY A 1 68 ? 10.328 4.5 -12.336 1 93.19 68 GLY A N 1
ATOM 501 C CA . GLY A 1 68 ? 10.469 4.176 -10.93 1 93.19 68 GLY A CA 1
ATOM 502 C C . GLY A 1 68 ? 9.5 3.1 -10.469 1 93.19 68 GLY A C 1
ATOM 503 O O . GLY A 1 68 ? 9.516 1.979 -10.984 1 93.19 68 GLY A O 1
ATOM 504 N N . VAL A 1 69 ? 8.82 3.424 -9.359 1 90.69 69 VAL A N 1
ATOM 505 C CA . VAL A 1 69 ? 7.926 2.414 -8.805 1 90.69 69 VAL A CA 1
ATOM 506 C C . VAL A 1 69 ? 6.492 2.943 -8.789 1 90.69 69 VAL A C 1
ATOM 508 O O . VAL A 1 69 ? 6.223 4.008 -8.227 1 90.69 69 VAL A O 1
ATOM 511 N N . ARG A 1 70 ? 5.555 2.318 -9.422 1 91.44 70 ARG A N 1
ATOM 512 C CA . ARG A 1 70 ? 4.117 2.537 -9.328 1 91.44 70 ARG A CA 1
ATOM 513 C C . ARG A 1 70 ? 3.41 1.309 -8.766 1 91.44 70 ARG A C 1
ATOM 515 O O . ARG A 1 70 ? 3.449 0.232 -9.367 1 91.44 70 ARG A O 1
ATOM 522 N N . MET A 1 71 ? 2.773 1.49 -7.566 1 91.06 71 MET A N 1
ATOM 523 C CA . MET A 1 71 ? 2.072 0.382 -6.922 1 91.06 71 MET A CA 1
ATOM 524 C C . MET A 1 71 ? 0.64 0.773 -6.578 1 91.06 71 MET A C 1
ATOM 526 O O . MET A 1 71 ? 0.411 1.793 -5.926 1 91.06 71 MET A O 1
ATOM 530 N N . VAL A 1 72 ? -0.329 0.081 -7.109 1 93.88 72 VAL A N 1
ATOM 531 C CA . VAL A 1 72 ? -1.739 0.219 -6.762 1 93.88 72 VAL A CA 1
ATOM 532 C C . VAL A 1 72 ? -2.246 -1.076 -6.133 1 93.88 72 VAL A C 1
ATOM 534 O O . VAL A 1 72 ? -2.281 -2.119 -6.789 1 93.88 72 VAL A O 1
ATOM 537 N N . CYS A 1 73 ? -2.688 -0.95 -4.832 1 93.25 73 CYS A N 1
ATOM 538 C CA . CYS A 1 73 ? -2.949 -2.172 -4.082 1 93.25 73 CYS A CA 1
ATOM 539 C C . CYS A 1 73 ? -4.277 -2.084 -3.34 1 93.25 73 CYS A C 1
ATOM 541 O O . CYS A 1 73 ? -4.504 -1.146 -2.576 1 93.25 73 CYS A O 1
ATOM 543 N N . GLY A 1 74 ? -5.113 -3.092 -3.52 1 94.25 74 GLY A N 1
ATOM 544 C CA . GLY A 1 74 ? -6.328 -3.252 -2.734 1 94.25 74 GLY A CA 1
ATOM 545 C C . GLY A 1 74 ? -7.312 -2.113 -2.92 1 94.25 74 GLY A C 1
ATOM 546 O O . GLY A 1 74 ? -8.039 -1.755 -1.989 1 94.25 74 GLY A O 1
ATOM 547 N N . CYS A 1 75 ? -7.262 -1.449 -4.039 1 93.94 75 CYS A N 1
ATOM 548 C CA . CYS A 1 75 ? -8.203 -0.375 -4.34 1 93.94 75 CYS A CA 1
ATOM 549 C C . CYS A 1 75 ? -9.453 -0.921 -5.012 1 93.94 75 CYS A C 1
ATOM 551 O O . CYS A 1 75 ? -9.406 -1.96 -5.672 1 93.94 75 CYS A O 1
ATOM 553 N N . ARG A 1 76 ? -10.508 -0.157 -4.766 1 91.75 76 ARG A N 1
ATOM 554 C CA . ARG A 1 76 ? -11.75 -0.658 -5.344 1 91.75 76 ARG A CA 1
ATOM 555 C C . ARG A 1 76 ? -12.719 0.483 -5.633 1 91.75 76 ARG A C 1
ATOM 557 O O . ARG A 1 76 ? -12.547 1.595 -5.129 1 91.75 76 ARG A O 1
ATOM 564 N N . ASP A 1 77 ? -13.711 0.208 -6.609 1 92.88 77 ASP A N 1
ATOM 565 C CA . ASP A 1 77 ? -14.906 1.021 -6.84 1 92.88 77 ASP A CA 1
ATOM 566 C C . ASP A 1 77 ? -14.547 2.342 -7.52 1 92.88 77 ASP A C 1
ATOM 568 O O . ASP A 1 77 ? -14.906 3.414 -7.031 1 92.88 77 ASP A O 1
ATOM 572 N N . GLY A 1 78 ? -13.781 2.197 -8.594 1 93.62 78 GLY A N 1
ATOM 573 C CA . GLY A 1 78 ? -13.625 3.328 -9.5 1 93.62 78 GLY A CA 1
ATOM 574 C C . GLY A 1 78 ? -12.438 4.203 -9.156 1 93.62 78 GLY A C 1
ATOM 575 O O . GLY A 1 78 ? -12.5 5.426 -9.289 1 93.62 78 GLY A O 1
ATOM 576 N N . VAL A 1 79 ? -11.383 3.678 -8.703 1 93.5 79 VAL A N 1
ATOM 577 C CA . VAL A 1 79 ? -10.18 4.453 -8.414 1 93.5 79 VAL A CA 1
ATOM 578 C C . VAL A 1 79 ? -9.391 4.691 -9.703 1 93.5 79 VAL A C 1
ATOM 580 O O . VAL A 1 79 ? -9.164 3.76 -10.477 1 93.5 79 VAL A O 1
ATOM 583 N N . TRP A 1 80 ? -9.008 5.965 -9.836 1 96.06 80 TRP A N 1
ATOM 584 C CA . TRP A 1 80 ? -8.273 6.355 -11.039 1 96.06 80 TRP A CA 1
ATOM 585 C C . TRP A 1 80 ? -6.891 6.883 -10.695 1 96.06 80 TRP A C 1
ATOM 587 O O . TRP A 1 80 ? -6.758 7.82 -9.906 1 96.06 80 TRP A O 1
ATOM 597 N N . VAL A 1 81 ? -5.867 6.285 -11.25 1 93.81 81 VAL A N 1
ATOM 598 C CA . VAL A 1 81 ? -4.488 6.723 -11.078 1 93.81 81 VAL A CA 1
ATOM 599 C C . VAL A 1 81 ? -3.879 7.07 -12.438 1 93.81 81 VAL A C 1
ATOM 601 O O . VAL A 1 81 ? -3.76 6.207 -13.312 1 93.81 81 VAL A O 1
ATOM 604 N N . SER A 1 82 ? -3.465 8.43 -12.578 1 91.31 82 SER A N 1
ATOM 605 C CA . SER A 1 82 ? -2.949 8.844 -13.883 1 91.31 82 SER A CA 1
ATOM 606 C C . SER A 1 82 ? -1.833 9.867 -13.734 1 91.31 82 SER A C 1
ATOM 608 O O . SER A 1 82 ? -1.584 10.367 -12.633 1 91.31 82 SER A O 1
ATOM 610 N N . GLY A 1 83 ? -1.144 10.055 -14.828 1 90.69 83 GLY A N 1
ATOM 611 C CA . GLY A 1 83 ? -0.135 11.102 -14.867 1 90.69 83 GLY A CA 1
ATOM 612 C C . GLY A 1 83 ? 1.281 10.562 -14.938 1 90.69 83 GLY A C 1
ATOM 613 O O . GLY A 1 83 ? 1.49 9.398 -15.273 1 90.69 83 GLY A O 1
ATOM 614 N N . TRP A 1 84 ? 2.164 11.555 -14.68 1 92 84 TRP A N 1
ATOM 615 C CA . TRP A 1 84 ? 3.584 11.234 -14.789 1 92 84 TRP A CA 1
ATOM 616 C C . TRP A 1 84 ? 4.203 11.031 -13.406 1 92 84 TRP A C 1
ATOM 618 O O . TRP A 1 84 ? 3.941 11.812 -12.484 1 92 84 TRP A O 1
ATOM 628 N N . CYS A 1 85 ? 5.004 9.891 -13.297 1 90.5 85 CYS A N 1
ATOM 629 C CA . CYS A 1 85 ? 5.695 9.633 -12.031 1 90.5 85 CYS A CA 1
ATOM 630 C C . CYS A 1 85 ? 7.156 9.281 -12.273 1 90.5 85 CYS A C 1
ATOM 632 O O . CYS A 1 85 ? 7.461 8.344 -13.023 1 90.5 85 CYS A O 1
ATOM 634 N N . VAL A 1 86 ? 8.031 10.211 -11.797 1 93 86 VAL A N 1
ATOM 635 C CA . VAL A 1 86 ? 9.438 9.852 -11.648 1 93 86 VAL A CA 1
ATOM 636 C C . VAL A 1 86 ? 9.758 9.648 -10.164 1 93 86 VAL A C 1
ATOM 638 O O . VAL A 1 86 ? 9.781 10.602 -9.391 1 93 86 VAL A O 1
ATOM 641 N N . GLY A 1 87 ? 9.852 8.422 -9.766 1 93.19 87 GLY A N 1
ATOM 642 C CA . GLY A 1 87 ? 10.008 8.062 -8.367 1 93.19 87 GLY A CA 1
ATOM 643 C C . GLY A 1 87 ? 9.047 6.977 -7.918 1 93.19 87 GLY A C 1
ATOM 644 O O . GLY A 1 87 ? 9.078 5.859 -8.438 1 93.19 87 GLY A O 1
ATOM 645 N N . VAL A 1 88 ? 8.352 7.359 -6.773 1 91.56 88 VAL A N 1
ATOM 646 C CA . VAL A 1 88 ? 7.457 6.344 -6.23 1 91.56 88 VAL A CA 1
ATOM 647 C C . VAL A 1 88 ? 6.027 6.875 -6.195 1 91.56 88 VAL A C 1
ATOM 649 O O . VAL A 1 88 ? 5.77 7.945 -5.637 1 91.56 88 VAL A O 1
ATOM 652 N N . ARG A 1 89 ? 5.039 6.238 -6.785 1 93.31 89 ARG A N 1
ATOM 653 C CA . ARG A 1 89 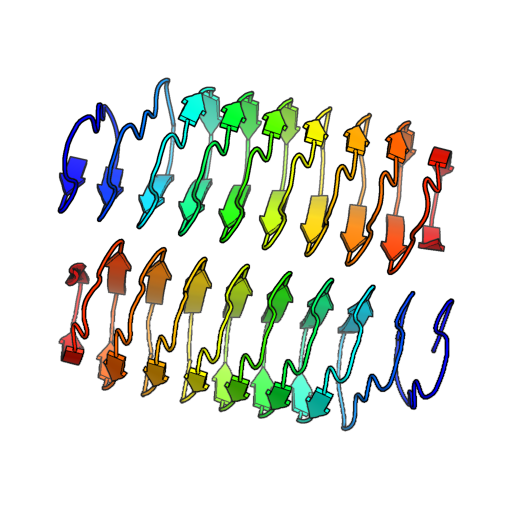? 3.605 6.477 -6.645 1 93.31 89 ARG A CA 1
ATOM 654 C C . ARG A 1 89 ? 2.896 5.238 -6.102 1 93.31 89 ARG A C 1
ATOM 656 O O . ARG A 1 89 ? 2.826 4.211 -6.777 1 93.31 89 ARG A O 1
ATOM 663 N N . MET A 1 90 ? 2.357 5.414 -4.852 1 92.25 90 MET A N 1
ATOM 664 C CA . MET A 1 90 ? 1.673 4.301 -4.199 1 92.25 90 MET A CA 1
ATOM 665 C C . MET A 1 90 ? 0.236 4.676 -3.85 1 92.25 90 MET A C 1
ATOM 667 O O . MET A 1 90 ? -0.01 5.734 -3.27 1 92.25 90 MET A O 1
ATOM 671 N N . VAL A 1 91 ? -0.729 3.928 -4.262 1 94.75 91 VAL A N 1
ATOM 672 C CA . VAL A 1 91 ? -2.143 4.086 -3.934 1 94.75 91 VAL A CA 1
ATOM 673 C C . VAL A 1 91 ? -2.674 2.801 -3.303 1 94.75 91 VAL A C 1
ATOM 675 O O . VAL A 1 91 ? -2.723 1.756 -3.955 1 94.75 91 VAL A O 1
ATOM 678 N N . CYS A 1 92 ? -3.141 2.91 -2.039 1 94 92 CYS A N 1
ATOM 679 C CA . CYS A 1 92 ? -3.453 1.688 -1.306 1 94 92 CYS A CA 1
ATOM 680 C C . CYS A 1 92 ? -4.793 1.81 -0.591 1 94 92 CYS A C 1
ATOM 682 O O . CYS A 1 92 ? -5.008 2.748 0.178 1 94 92 CYS A O 1
ATOM 684 N N . GLY A 1 93 ? -5.617 0.836 -0.752 1 94.62 93 GLY A N 1
ATOM 685 C CA . GLY A 1 93 ? -6.844 0.708 0.019 1 94.62 93 GLY A CA 1
ATOM 686 C C . GLY A 1 93 ? -7.816 1.85 -0.212 1 94.62 93 GLY A C 1
ATOM 687 O O . GLY A 1 93 ? -8.555 2.236 0.696 1 94.62 93 GLY A O 1
ATOM 688 N N . CYS A 1 94 ? -7.754 2.471 -1.362 1 93.44 94 CYS A N 1
ATOM 689 C CA . CYS A 1 94 ? -8.672 3.551 -1.702 1 93.44 94 CYS A CA 1
ATOM 690 C C . CYS A 1 94 ? -9.945 3.006 -2.334 1 93.44 94 CYS A C 1
ATOM 692 O O . CYS A 1 94 ? -9.922 1.965 -2.994 1 93.44 94 CYS A O 1
ATOM 694 N N . GLN A 1 95 ? -11.008 3.738 -2.082 1 91.44 95 GLN A N 1
ATOM 695 C CA . GLN A 1 95 ? -12.25 3.219 -2.635 1 91.44 95 GLN A CA 1
ATOM 696 C C . GLN A 1 95 ? -13.234 4.348 -2.934 1 91.44 95 GLN A C 1
ATOM 698 O O . GLN A 1 95 ? -13.117 5.441 -2.383 1 91.44 95 GLN A O 1
ATOM 703 N N . ASP A 1 96 ? -14.188 4.133 -3.908 1 92.44 96 ASP A N 1
ATOM 704 C CA . ASP A 1 96 ? -15.391 4.914 -4.172 1 92.44 96 ASP A CA 1
ATOM 705 C C . ASP A 1 96 ? -15.055 6.227 -4.875 1 92.44 96 ASP A C 1
ATOM 707 O O . ASP A 1 96 ? -15.438 7.305 -4.41 1 92.44 96 ASP A O 1
ATOM 711 N N . GLY A 1 97 ? -14.258 6.043 -6.004 1 92.12 97 GLY A N 1
ATOM 712 C CA . GLY A 1 97 ? -14.109 7.137 -6.945 1 92.12 97 GLY A CA 1
ATOM 713 C C . GLY A 1 97 ? -12.914 8.023 -6.645 1 92.12 97 GLY A C 1
ATOM 714 O O . GLY A 1 97 ? -12.953 9.234 -6.891 1 92.12 97 GLY A O 1
ATOM 715 N N . GLU A 1 98 ? -11.859 7.465 -6.098 1 87.12 98 GLU A N 1
ATOM 716 C CA . GLU A 1 98 ? -10.664 8.266 -5.84 1 87.12 98 GLU A CA 1
ATOM 717 C C . GLU A 1 98 ? -9.906 8.562 -7.129 1 87.12 98 GLU A C 1
ATOM 719 O O . GLU A 1 98 ? -9.844 7.719 -8.023 1 87.12 98 GLU A O 1
ATOM 724 N N . TRP A 1 99 ? -9.406 9.773 -7.078 1 94.56 99 TRP A N 1
ATOM 725 C CA . TRP A 1 99 ? -8.648 10.203 -8.25 1 94.56 99 TRP A CA 1
ATOM 726 C C . TRP A 1 99 ? -7.258 10.68 -7.852 1 94.56 99 TRP A C 1
ATOM 728 O O . TRP A 1 99 ? -7.117 11.625 -7.066 1 94.56 99 TRP A O 1
ATOM 738 N N . VAL A 1 100 ? -6.238 10.031 -8.352 1 91.69 100 VAL A N 1
ATOM 739 C CA . VAL A 1 100 ? -4.848 10.398 -8.109 1 91.69 100 VAL A CA 1
ATOM 740 C C . VAL A 1 100 ? -4.148 10.68 -9.438 1 91.69 100 VAL A C 1
ATOM 742 O O . VAL A 1 100 ? -3.92 9.766 -10.234 1 91.69 100 VAL A O 1
ATOM 745 N N . SER A 1 101 ? -3.746 12.023 -9.656 1 90.06 101 SER A N 1
ATOM 746 C CA . SER A 1 101 ? -3.178 12.391 -10.945 1 90.06 101 SER A CA 1
ATOM 747 C C . SER A 1 101 ? -2.082 13.438 -10.797 1 90.06 101 SER A C 1
ATOM 749 O O . SER A 1 101 ? -1.819 13.914 -9.688 1 90.06 101 SER A O 1
ATOM 751 N N . GLY A 1 102 ? -1.423 13.68 -11.93 1 88.81 102 GLY A N 1
ATOM 752 C CA . GLY A 1 102 ? -0.447 14.758 -11.977 1 88.81 102 GLY A CA 1
ATOM 753 C C . GLY A 1 102 ? 0.986 14.266 -12.016 1 88.81 102 GLY A C 1
ATOM 754 O O . GLY A 1 102 ? 1.231 13.062 -12.133 1 88.81 102 GLY A O 1
ATOM 755 N N . TRP A 1 103 ? 1.812 15.258 -11.898 1 92 103 TRP A N 1
ATOM 756 C CA . TRP A 1 103 ? 3.246 14.984 -11.961 1 92 103 TRP A CA 1
ATOM 757 C C . TRP A 1 103 ? 3.807 14.711 -10.57 1 92 103 TRP A C 1
ATOM 759 O O . TRP A 1 103 ? 3.525 15.453 -9.625 1 92 103 TRP A O 1
ATOM 769 N N . CYS A 1 104 ? 4.531 13.516 -10.406 1 88.81 104 CYS A N 1
ATOM 770 C CA . CYS A 1 104 ? 5.254 13.172 -9.188 1 88.81 104 CYS A CA 1
ATOM 771 C C . CYS A 1 104 ? 6.719 12.883 -9.484 1 88.81 104 CYS A C 1
ATOM 773 O O . CYS A 1 104 ? 7.035 11.945 -10.227 1 88.81 104 CYS A O 1
ATOM 775 N N . ALA A 1 105 ? 7.594 13.781 -8.953 1 90.88 105 ALA A N 1
ATOM 776 C CA . ALA A 1 105 ? 9.016 13.609 -9.25 1 90.88 105 ALA A CA 1
ATOM 777 C C . ALA A 1 105 ? 9.727 12.883 -8.117 1 90.88 105 ALA A C 1
ATOM 779 O O . ALA A 1 105 ? 10.906 12.539 -8.242 1 90.88 105 ALA A O 1
ATOM 780 N N . ALA A 1 106 ? 9.062 12.664 -7.004 1 91.94 106 ALA A N 1
ATOM 781 C CA . ALA A 1 106 ? 9.688 11.945 -5.898 1 91.94 106 ALA A CA 1
ATOM 782 C C . ALA A 1 106 ? 8.75 10.883 -5.328 1 91.94 106 ALA A C 1
ATOM 784 O O . ALA A 1 106 ? 8.836 9.711 -5.688 1 91.94 106 ALA A O 1
ATOM 785 N N . VAL A 1 107 ? 7.891 11.328 -4.297 1 91.44 107 VAL A N 1
ATOM 786 C CA . VAL A 1 107 ? 7.008 10.344 -3.684 1 91.44 107 VAL A CA 1
ATOM 787 C C . VAL A 1 107 ? 5.586 10.891 -3.617 1 91.44 107 VAL A C 1
ATOM 789 O O . VAL A 1 107 ? 5.359 11.992 -3.096 1 91.44 107 VAL A O 1
ATOM 792 N N . ARG A 1 108 ? 4.562 10.195 -4.145 1 91.75 108 ARG A N 1
ATOM 793 C CA . ARG A 1 108 ? 3.141 10.422 -3.918 1 91.75 108 ARG A CA 1
ATOM 794 C C . ARG A 1 108 ? 2.461 9.164 -3.389 1 91.75 108 ARG A C 1
ATOM 796 O O . ARG A 1 108 ? 2.379 8.156 -4.094 1 91.75 108 ARG A O 1
ATOM 803 N N . MET A 1 109 ? 1.987 9.312 -2.123 1 91.56 109 MET A N 1
ATOM 804 C CA . MET A 1 109 ? 1.332 8.18 -1.482 1 91.56 109 MET A CA 1
ATOM 805 C C . MET A 1 109 ? -0.092 8.531 -1.068 1 91.56 109 MET A C 1
ATOM 807 O O . MET A 1 109 ? -0.322 9.57 -0.449 1 91.56 109 MET A O 1
ATOM 811 N N . VAL A 1 110 ? -1.081 7.762 -1.467 1 93.38 110 VAL A N 1
ATOM 812 C CA . VAL A 1 110 ? -2.477 7.918 -1.067 1 93.38 110 VAL A CA 1
ATOM 813 C C . VAL A 1 110 ? -2.982 6.621 -0.44 1 93.38 110 VAL A C 1
ATOM 815 O O . VAL A 1 110 ? -3.012 5.578 -1.096 1 93.38 110 VAL A O 1
ATOM 818 N N . CYS A 1 111 ? -3.441 6.723 0.821 1 93.62 111 CYS A N 1
ATOM 819 C CA . CYS A 1 111 ? -3.811 5.508 1.544 1 93.62 111 CYS A CA 1
ATOM 820 C C . CYS A 1 111 ? -5.168 5.668 2.217 1 93.62 111 CYS A C 1
ATOM 822 O O . CYS A 1 111 ? -5.367 6.582 3.018 1 93.62 111 CYS A O 1
ATOM 824 N N . GLY A 1 112 ? -6.023 4.781 1.975 1 92.75 112 GLY A N 1
ATOM 825 C CA . GLY A 1 112 ? -7.27 4.68 2.713 1 92.75 112 GLY A CA 1
ATOM 826 C C . GLY A 1 112 ? -8.242 5.797 2.396 1 92.75 112 GLY A C 1
ATOM 827 O O . GLY A 1 112 ? -9.062 6.172 3.236 1 92.75 112 GLY A O 1
ATOM 828 N N . GLY A 1 113 ? -8.07 6.395 1.237 1 88.94 113 GLY A N 1
ATOM 829 C CA . GLY A 1 113 ? -9.039 7.395 0.82 1 88.94 113 GLY A CA 1
ATOM 830 C C . GLY A 1 113 ? -10.391 6.805 0.447 1 88.94 113 GLY A C 1
ATOM 831 O O . GLY A 1 113 ? -10.453 5.715 -0.129 1 88.94 113 GLY A O 1
ATOM 832 N N . GLN A 1 114 ? -11.43 7.547 0.836 1 89.75 114 GLN A N 1
ATOM 833 C CA . GLN A 1 114 ? -12.758 7.055 0.508 1 89.75 114 GLN A CA 1
ATOM 834 C C . GLN A 1 114 ? -13.672 8.195 0.069 1 89.75 114 GLN A C 1
ATOM 836 O O . GLN A 1 114 ? -13.547 9.32 0.555 1 89.75 114 GLN A O 1
ATOM 841 N N . ASP A 1 115 ? -14.57 7.922 -0.883 1 91.81 115 ASP A N 1
ATOM 842 C CA . ASP A 1 115 ? -15.711 8.758 -1.244 1 91.81 115 ASP A CA 1
ATOM 843 C C . ASP A 1 115 ? -15.25 10.039 -1.935 1 91.81 115 ASP A C 1
ATOM 845 O O . ASP A 1 115 ? -15.617 11.141 -1.521 1 91.81 115 ASP A O 1
ATOM 849 N N . GLY A 1 116 ? -14.344 9.805 -2.941 1 92.38 116 GLY A N 1
ATOM 850 C CA . GLY A 1 116 ? -14.078 10.883 -3.879 1 92.38 116 GLY A CA 1
ATOM 851 C C . GLY A 1 116 ? -12.891 11.734 -3.477 1 92.38 116 GLY A C 1
ATOM 852 O O . GLY A 1 116 ? -12.938 12.961 -3.59 1 92.38 116 GLY A O 1
ATOM 853 N N . VAL A 1 117 ? -11.867 11.156 -2.932 1 90.06 117 VAL A N 1
ATOM 854 C CA . VAL A 1 117 ? -10.641 11.906 -2.664 1 90.06 117 VAL A CA 1
ATOM 855 C C . VAL A 1 117 ? -9.906 12.172 -3.973 1 90.06 117 VAL A C 1
ATOM 857 O O . VAL A 1 117 ? -9.703 11.258 -4.777 1 90.06 117 VAL A O 1
ATOM 860 N N . TRP A 1 118 ? -9.562 13.469 -4.129 1 92.94 118 TRP A N 1
ATOM 861 C CA . TRP A 1 118 ? -8.906 13.891 -5.359 1 92.94 118 TRP A CA 1
ATOM 862 C C . TRP A 1 118 ? -7.52 14.453 -5.074 1 92.94 118 TRP A C 1
ATOM 864 O O . TRP A 1 118 ? -7.383 15.422 -4.32 1 92.94 118 TRP A O 1
ATOM 874 N N . VAL A 1 119 ? -6.504 13.852 -5.621 1 91.31 119 VAL A N 1
ATOM 875 C CA . VAL A 1 119 ? -5.133 14.328 -5.457 1 91.31 119 VAL A CA 1
ATOM 876 C C . VAL A 1 119 ? -4.5 14.57 -6.824 1 91.31 119 VAL A C 1
ATOM 878 O O . VAL A 1 119 ? -4.309 13.633 -7.602 1 91.31 119 VAL A O 1
ATOM 881 N N . SER A 1 120 ? -4.176 15.906 -7.082 1 88 120 SER A N 1
ATOM 882 C CA . SER A 1 120 ? -3.596 16.25 -8.375 1 88 120 SER A CA 1
ATOM 883 C C . SER A 1 120 ? -2.52 17.328 -8.227 1 88 120 SER A C 1
ATOM 885 O O . SER A 1 120 ? -2.338 17.891 -7.141 1 88 120 SER A O 1
ATOM 887 N N . GLY A 1 121 ? -1.771 17.484 -9.281 1 87.12 121 GLY A N 1
ATOM 888 C CA . GLY A 1 121 ? -0.801 18.562 -9.312 1 87.12 121 GLY A CA 1
ATOM 889 C C . GLY A 1 121 ? 0.633 18.078 -9.391 1 87.12 121 GLY A C 1
ATOM 890 O O . GLY A 1 121 ? 0.881 16.906 -9.695 1 87.12 121 GLY A O 1
ATOM 891 N N . TRP A 1 122 ? 1.484 19.078 -9.148 1 90.19 122 TRP A N 1
ATOM 892 C CA . TRP A 1 122 ? 2.918 18.859 -9.305 1 90.19 122 TRP A CA 1
ATOM 893 C C . TRP A 1 122 ? 3.582 18.641 -7.949 1 90.19 122 TRP A C 1
ATOM 895 O O . TRP A 1 122 ? 3.381 19.438 -7.02 1 90.19 122 TRP A O 1
ATOM 905 N N . CYS A 1 123 ? 4.281 17.438 -7.793 1 87.56 123 CYS A N 1
ATOM 906 C CA . CYS A 1 123 ? 5.004 17.156 -6.555 1 87.56 123 CYS A CA 1
ATOM 907 C C . CYS A 1 123 ? 6.461 16.828 -6.836 1 87.56 123 CYS A C 1
ATOM 909 O O . CYS A 1 123 ? 6.758 15.828 -7.492 1 87.56 123 CYS A O 1
ATOM 911 N N . GLU A 1 124 ? 7.328 17.75 -6.352 1 90.06 124 GLU A N 1
ATOM 912 C CA . GLU A 1 124 ? 8.758 17.484 -6.465 1 90.06 124 GLU A CA 1
ATOM 913 C C . GLU A 1 124 ? 9.305 16.812 -5.207 1 90.06 124 GLU A C 1
ATOM 915 O O . GLU A 1 124 ? 10.414 16.297 -5.207 1 90.06 124 GLU A O 1
ATOM 920 N N . GLY A 1 125 ? 8.539 16.844 -4.164 1 90.31 125 GLY A N 1
ATOM 921 C CA . GLY A 1 125 ? 8.914 16.203 -2.908 1 90.31 125 GLY A CA 1
ATOM 922 C C . GLY A 1 125 ? 8.023 15.039 -2.543 1 90.31 125 GLY A C 1
ATOM 923 O O . GLY A 1 125 ? 7.879 14.094 -3.324 1 90.31 125 GLY A O 1
ATOM 924 N N . VAL A 1 126 ? 7.629 15.109 -1.217 1 88.25 126 VAL A N 1
ATOM 925 C CA . VAL A 1 126 ? 6.773 14.039 -0.703 1 88.25 126 VAL A CA 1
ATOM 926 C C . VAL A 1 126 ? 5.348 14.562 -0.529 1 88.25 126 VAL A C 1
ATOM 928 O O . VAL A 1 126 ? 5.125 15.555 0.166 1 88.25 126 VAL A O 1
ATOM 931 N N . ARG A 1 127 ? 4.34 13.922 -1.172 1 89.69 127 ARG A N 1
ATOM 932 C CA . ARG A 1 127 ? 2.92 14.188 -0.973 1 89.69 127 ARG A CA 1
ATOM 933 C C . ARG A 1 127 ? 2.193 12.93 -0.501 1 89.69 127 ARG A C 1
ATOM 935 O O . ARG A 1 127 ? 2.088 11.953 -1.244 1 89.69 127 ARG A O 1
ATOM 942 N N . MET A 1 128 ? 1.719 13.062 0.771 1 89.06 128 MET A N 1
ATOM 943 C CA . MET A 1 128 ? 1.024 11.922 1.359 1 89.06 128 MET A CA 1
ATOM 944 C C . MET A 1 128 ? -0.403 12.289 1.748 1 89.06 128 MET A C 1
ATOM 946 O O . MET A 1 128 ? -0.632 13.344 2.35 1 89.06 128 MET A O 1
ATOM 950 N N . VAL A 1 129 ? -1.401 11.547 1.351 1 90.56 129 VAL A N 1
ATOM 951 C CA . VAL A 1 129 ? -2.799 11.688 1.743 1 90.56 129 VAL A CA 1
ATOM 952 C C . VAL A 1 129 ? -3.289 10.391 2.383 1 90.56 129 VAL A C 1
ATOM 954 O O . VAL A 1 129 ? -3.342 9.344 1.724 1 90.56 129 VAL A O 1
ATOM 957 N N . CYS A 1 130 ? -3.719 10.484 3.658 1 90.56 130 CYS A N 1
ATOM 958 C CA . CYS A 1 130 ? -4.039 9.258 4.375 1 90.56 130 CYS A CA 1
ATOM 959 C C . CYS A 1 130 ? -5.375 9.375 5.098 1 90.56 130 CYS A C 1
ATOM 961 O O . CYS A 1 130 ? -5.562 10.281 5.914 1 90.56 130 CYS A O 1
ATOM 963 N N . GLY A 1 131 ? -6.223 8.469 4.891 1 89.81 131 GLY A N 1
ATOM 964 C CA . GLY A 1 131 ? -7.449 8.328 5.656 1 89.81 131 GLY A CA 1
ATOM 965 C C . GLY A 1 131 ? -8.414 9.477 5.457 1 89.81 131 GLY A C 1
ATOM 966 O O . GLY A 1 131 ? -9.141 9.852 6.383 1 89.81 131 GLY A O 1
ATOM 967 N N . CYS A 1 132 ? -8.273 10.094 4.285 1 87.88 132 CYS A N 1
ATOM 968 C CA . CYS A 1 132 ? -9.195 11.195 3.996 1 87.88 132 CYS A CA 1
ATOM 969 C C . CYS A 1 132 ? -10.461 10.68 3.326 1 87.88 132 CYS A C 1
ATOM 971 O O . CYS A 1 132 ? -10.43 9.672 2.619 1 87.88 132 CYS A O 1
ATOM 973 N N . GLN A 1 133 ? -11.523 11.422 3.617 1 86.31 133 GLN A N 1
ATOM 974 C CA . GLN A 1 133 ? -12.797 10.938 3.098 1 86.31 133 GLN A CA 1
ATOM 975 C C . GLN A 1 133 ? -13.703 12.094 2.689 1 86.31 133 GLN A C 1
ATOM 977 O O . GLN A 1 133 ? -13.461 13.242 3.07 1 86.31 133 GLN A O 1
ATOM 982 N N . ASP A 1 134 ? -14.695 11.797 1.853 1 90.25 134 ASP A N 1
ATOM 983 C CA . ASP A 1 134 ? -15.852 12.648 1.561 1 90.25 134 ASP A CA 1
ATOM 984 C C . ASP A 1 134 ? -15.422 13.891 0.781 1 90.25 134 ASP A C 1
ATOM 986 O O . ASP A 1 134 ? -15.719 15.016 1.188 1 90.25 134 ASP A O 1
ATOM 990 N N . GLY A 1 135 ? -14.719 13.609 -0.282 1 88.31 135 GLY A N 1
ATOM 991 C CA . GLY A 1 135 ? -14.523 14.656 -1.266 1 88.31 135 GLY A CA 1
ATOM 992 C C . GLY A 1 135 ? -13.305 15.523 -0.979 1 88.31 135 GLY A C 1
ATOM 993 O O . GLY A 1 135 ? -13.234 16.672 -1.429 1 88.31 135 GLY A O 1
ATOM 994 N N . VAL A 1 136 ? -12.391 15.023 -0.234 1 85.31 136 VAL A N 1
ATOM 995 C CA . VAL A 1 136 ? -11.164 15.781 0.019 1 85.31 136 VAL A CA 1
ATOM 996 C C . VAL A 1 136 ? -10.391 15.953 -1.283 1 85.31 136 VAL A C 1
ATOM 998 O O . VAL A 1 136 ? -10.242 15.008 -2.059 1 85.31 136 VAL A O 1
ATOM 1001 N N . ARG A 1 137 ? -9.977 17.234 -1.465 1 87.81 137 ARG A N 1
ATOM 1002 C CA . ARG A 1 137 ? -9.258 17.547 -2.701 1 87.81 137 ARG A CA 1
ATOM 1003 C C . ARG A 1 137 ? -7.891 18.141 -2.408 1 87.81 137 ARG A C 1
ATOM 1005 O O . ARG A 1 137 ? -7.75 18.984 -1.521 1 87.81 137 ARG A O 1
ATOM 1012 N N . GLY A 1 138 ? -6.887 17.656 -2.971 1 82.75 138 GLY A N 1
ATOM 1013 C CA . GLY A 1 138 ? -5.535 18.188 -2.908 1 82.75 138 GLY A CA 1
ATOM 1014 C C . GLY A 1 138 ? -4.949 18.5 -4.273 1 82.75 138 GLY A C 1
ATOM 1015 O O . GLY A 1 138 ? -4.77 17.594 -5.094 1 82.75 138 GLY A O 1
ATOM 1016 N N . SER A 1 139 ? -4.77 19.797 -4.543 1 80.88 139 SER A N 1
ATOM 1017 C CA . SER A 1 139 ? -4.191 20.188 -5.824 1 80.88 139 SER A CA 1
ATOM 1018 C C . SER A 1 139 ? -3.021 21.156 -5.629 1 80.88 139 SER A C 1
ATOM 1020 O O . SER A 1 139 ? -2.691 21.516 -4.496 1 80.88 139 SER A O 1
ATOM 1022 N N . GLY A 1 140 ? -2.199 21.359 -6.715 1 82.31 140 GLY A N 1
ATOM 1023 C CA . GLY A 1 140 ? -1.175 22.391 -6.688 1 82.31 140 GLY A CA 1
ATOM 1024 C C . GLY A 1 140 ? 0.235 21.828 -6.707 1 82.31 140 GLY A C 1
ATOM 1025 O O . GLY A 1 140 ? 0.439 20.672 -7.043 1 82.31 140 GLY A O 1
ATOM 1026 N N . TRP A 1 141 ? 1.178 22.844 -6.32 1 87.31 141 TRP A N 1
ATOM 1027 C CA . TRP A 1 141 ? 2.604 22.547 -6.41 1 87.31 141 TRP A CA 1
ATOM 1028 C C . TRP A 1 141 ? 3.191 22.281 -5.027 1 87.31 141 TRP A C 1
ATOM 1030 O O . TRP A 1 141 ? 2.854 22.969 -4.059 1 87.31 141 TRP A O 1
ATOM 1040 N N . CYS A 1 142 ? 4.004 21.219 -4.883 1 85.56 142 CYS A N 1
ATOM 1041 C CA . CYS A 1 142 ? 4.691 20.938 -3.627 1 85.56 142 CYS A CA 1
ATOM 1042 C C . CYS A 1 142 ? 6.168 20.641 -3.865 1 85.56 142 CYS A C 1
ATOM 1044 O O . CYS A 1 142 ? 6.516 19.703 -4.574 1 85.56 142 CYS A O 1
ATOM 1046 N N . VAL A 1 143 ? 6.977 21.672 -3.447 1 89.44 143 VAL A N 1
ATOM 1047 C CA . VAL A 1 143 ? 8.414 21.453 -3.336 1 89.44 143 VAL A CA 1
ATOM 1048 C C . VAL A 1 143 ? 8.789 21.219 -1.873 1 89.44 143 VAL A C 1
ATOM 1050 O O . VAL A 1 143 ? 8.883 22.172 -1.093 1 89.44 143 VAL A O 1
ATOM 1053 N N . GLY A 1 144 ? 8.711 20.016 -1.335 1 89.06 144 GLY A N 1
ATOM 1054 C CA . GLY A 1 144 ? 8.891 19.594 0.048 1 89.06 144 GLY A CA 1
ATOM 1055 C C . GLY A 1 144 ? 7.977 18.453 0.448 1 89.06 144 GLY A C 1
ATOM 1056 O O . GLY A 1 144 ? 7.969 17.406 -0.197 1 89.06 144 GLY A O 1
ATOM 1057 N N . VAL A 1 145 ? 7.484 18.656 1.769 1 86.31 145 VAL A N 1
ATOM 1058 C CA . VAL A 1 145 ? 6.625 17.594 2.289 1 86.31 145 VAL A CA 1
ATOM 1059 C C . VAL A 1 145 ? 5.219 18.141 2.518 1 86.31 145 VAL A C 1
ATOM 1061 O O . VAL A 1 145 ? 5.035 19.125 3.232 1 86.31 145 VAL A O 1
ATOM 1064 N N . ARG A 1 146 ? 4.188 17.562 1.895 1 86.38 146 ARG A N 1
ATOM 1065 C CA . ARG A 1 146 ? 2.777 17.828 2.146 1 86.38 146 ARG A CA 1
ATOM 1066 C C . ARG A 1 146 ? 2.047 16.578 2.6 1 86.38 146 ARG A C 1
ATOM 1068 O O . ARG A 1 146 ? 1.919 15.617 1.835 1 86.38 146 ARG A O 1
ATOM 1075 N N . MET A 1 147 ? 1.565 16.625 3.863 1 85.75 147 MET A N 1
ATOM 1076 C CA . MET A 1 147 ? 0.838 15.484 4.418 1 85.75 147 MET A CA 1
ATOM 1077 C C . MET A 1 147 ? -0.587 15.875 4.789 1 85.75 147 MET A C 1
ATOM 1079 O O . MET A 1 147 ? -0.797 16.859 5.504 1 85.75 147 MET A O 1
ATOM 1083 N N . VAL A 1 148 ? -1.58 15.281 4.23 1 86.75 148 VAL A N 1
ATOM 1084 C CA . VAL A 1 148 ? -2.992 15.469 4.543 1 86.75 148 VAL A CA 1
ATOM 1085 C C . VAL A 1 148 ? -3.557 14.203 5.184 1 86.75 148 VAL A C 1
ATOM 1087 O O . VAL A 1 148 ? -3.688 13.172 4.52 1 86.75 148 VAL A O 1
ATOM 1090 N N . CYS A 1 149 ? -3.957 14.273 6.508 1 86.5 149 CYS A N 1
ATOM 1091 C CA . CYS A 1 149 ? -4.32 13.055 7.219 1 86.5 149 CYS A CA 1
ATOM 1092 C C . CYS A 1 149 ? -5.664 13.219 7.922 1 86.5 149 CYS A C 1
ATOM 1094 O O . CYS A 1 149 ? -5.867 14.172 8.672 1 86.5 149 CYS A O 1
ATOM 1096 N N . GLY A 1 150 ? -6.551 12.289 7.711 1 82.75 150 GLY A N 1
ATOM 1097 C CA . GLY A 1 150 ? -7.789 12.188 8.469 1 82.75 150 GLY A CA 1
ATOM 1098 C C . GLY A 1 150 ? -8.766 13.312 8.164 1 82.75 150 GLY A C 1
ATOM 1099 O O . GLY A 1 150 ? -9.586 13.672 9.016 1 82.75 150 GLY A O 1
ATOM 1100 N N . CYS A 1 151 ? -8.609 13.922 6.988 1 82.81 151 CYS A N 1
ATOM 1101 C CA . CYS A 1 151 ? -9.508 15.023 6.625 1 82.81 151 CYS A CA 1
ATOM 1102 C C . CYS A 1 151 ? -10.82 14.492 6.059 1 82.81 151 CYS A C 1
ATOM 1104 O O . CYS A 1 151 ? -10.844 13.422 5.445 1 82.81 151 CYS A O 1
ATOM 1106 N N . GLN A 1 152 ? -11.805 15.211 6.348 1 82.06 152 GLN A N 1
ATOM 1107 C CA . GLN A 1 152 ? -13.109 14.805 5.852 1 82.06 152 GLN A CA 1
ATOM 1108 C C . GLN A 1 152 ? -13.93 16.016 5.398 1 82.06 152 GLN A C 1
ATOM 1110 O O . GLN A 1 152 ? -13.492 17.156 5.555 1 82.06 152 GLN A O 1
ATOM 1115 N N . ASP A 1 153 ? -15.031 15.836 4.633 1 83.56 153 ASP A N 1
ATOM 1116 C CA . ASP A 1 153 ? -16.109 16.797 4.375 1 83.56 153 ASP A CA 1
ATOM 1117 C C . ASP A 1 153 ? -15.648 17.891 3.422 1 83.56 153 ASP A C 1
ATOM 1119 O O . ASP A 1 153 ? -15.836 19.078 3.701 1 83.56 153 ASP A O 1
ATOM 1123 N N . GLY A 1 154 ? -14.984 17.484 2.373 1 83.06 154 GLY A N 1
ATOM 1124 C CA . GLY A 1 154 ? -14.734 18.391 1.264 1 83.06 154 GLY A CA 1
ATOM 1125 C C . GLY A 1 154 ? -13.539 19.297 1.492 1 83.06 154 GLY A C 1
ATOM 1126 O O . GLY A 1 154 ? -13.414 20.344 0.851 1 83.06 154 GLY A O 1
ATOM 1127 N N . VAL A 1 155 ? -12.672 18.953 2.42 1 82.31 155 VAL A N 1
ATOM 1128 C CA . VAL A 1 155 ? -11.461 19.75 2.639 1 82.31 155 VAL A CA 1
ATOM 1129 C C . VAL A 1 155 ? -10.68 19.859 1.333 1 82.31 155 VAL A C 1
ATOM 1131 O O . VAL A 1 155 ? -10.477 18.859 0.636 1 82.31 155 VAL A O 1
ATOM 1134 N N . TRP A 1 156 ? -10.367 21.156 1.016 1 87.62 156 TRP A N 1
ATOM 1135 C CA . TRP A 1 156 ? -9.578 21.406 -0.187 1 87.62 156 TRP A CA 1
ATOM 1136 C C . TRP A 1 156 ? -8.195 21.938 0.169 1 87.62 156 TRP A C 1
ATOM 1138 O O . TRP A 1 156 ? -8.07 23 0.8 1 87.62 156 TRP A O 1
ATOM 1148 N N . VAL A 1 157 ? -7.254 21.172 0.015 1 82.12 157 VAL A N 1
ATOM 1149 C CA . VAL A 1 157 ? -5.875 21.594 0.236 1 82.12 157 VAL A CA 1
ATOM 1150 C C . VAL A 1 157 ? -5.242 22 -1.091 1 82.12 157 VAL A C 1
ATOM 1152 O O . VAL A 1 157 ? -4.836 21.156 -1.885 1 82.12 157 VAL A O 1
ATOM 1155 N N . SER A 1 158 ? -5.492 23.406 -1.4 1 75.12 158 SER A N 1
ATOM 1156 C CA . SER A 1 158 ? -5.027 23.984 -2.66 1 75.12 158 SER A CA 1
ATOM 1157 C C . SER A 1 158 ? -3.887 24.969 -2.432 1 75.12 158 SER A C 1
ATOM 1159 O O . SER A 1 158 ? -3.727 25.5 -1.33 1 75.12 158 SER A O 1
ATOM 1161 N N . VAL A 1 159 ? -2.562 24.734 -3.107 1 67.88 159 VAL A N 1
ATOM 1162 C CA . VAL A 1 159 ? -1.591 25.812 -3.156 1 67.88 159 VAL A CA 1
ATOM 1163 C C . VAL A 1 159 ? -0.181 25.25 -3.275 1 67.88 159 VAL A C 1
ATOM 1165 O O . VAL A 1 159 ? 0.013 24.031 -3.176 1 67.88 159 VAL A O 1
ATOM 1168 N N . TRP A 1 160 ? 0.698 26.359 -3.326 1 80.31 160 TRP A N 1
ATOM 1169 C CA . TRP A 1 160 ? 2.137 26.125 -3.4 1 80.31 160 TRP A CA 1
ATOM 1170 C C . TRP A 1 160 ? 2.703 25.781 -2.025 1 80.31 160 TRP A C 1
ATOM 1172 O O . TRP A 1 160 ? 2.344 26.422 -1.027 1 80.31 160 TRP A O 1
ATOM 1182 N N . CYS A 1 161 ? 3.215 24.609 -1.887 1 80.88 161 CYS A N 1
ATOM 1183 C CA . CYS A 1 161 ? 3.885 24.234 -0.651 1 80.88 161 CYS A CA 1
ATOM 1184 C C . CYS A 1 161 ? 5.391 24.109 -0.862 1 80.88 161 CYS A C 1
ATOM 1186 O O . CYS A 1 161 ? 5.844 23.328 -1.697 1 80.88 161 CYS A O 1
ATOM 1188 N N . VAL A 1 162 ? 6.023 25.156 -0.288 1 85.5 162 VAL A N 1
ATOM 1189 C CA . VAL A 1 162 ? 7.477 25.047 -0.164 1 85.5 162 VAL A CA 1
ATOM 1190 C C . VAL A 1 162 ? 7.848 24.734 1.282 1 85.5 162 VAL A C 1
ATOM 1192 O O . VAL A 1 162 ? 7.402 25.406 2.209 1 85.5 162 VAL A O 1
ATOM 1195 N N . GLY A 1 163 ? 8.461 23.562 1.564 1 86.81 163 GLY A N 1
ATOM 1196 C CA . GLY A 1 163 ? 8.75 23.062 2.9 1 86.81 163 GLY A CA 1
ATOM 1197 C C . GLY A 1 163 ? 7.816 21.969 3.35 1 86.81 163 GLY A C 1
ATOM 1198 O O . GLY A 1 163 ? 7.652 20.953 2.654 1 86.81 163 GLY A O 1
ATOM 1199 N N . VAL A 1 164 ? 7.469 22.109 4.785 1 84.5 164 VAL A N 1
ATOM 1200 C CA . VAL A 1 164 ? 6.629 21.062 5.34 1 84.5 164 VAL A CA 1
ATOM 1201 C C . VAL A 1 164 ? 5.234 21.609 5.641 1 84.5 164 VAL A C 1
ATOM 1203 O O . VAL A 1 164 ? 5.098 22.609 6.34 1 84.5 164 VAL A O 1
ATOM 1206 N N . ARG A 1 165 ? 4.176 21.031 5.09 1 83.44 165 ARG A N 1
ATOM 1207 C CA . ARG A 1 165 ? 2.779 21.328 5.391 1 83.44 165 ARG A CA 1
ATOM 1208 C C . ARG A 1 165 ? 2.018 20.062 5.781 1 83.44 165 ARG A C 1
ATOM 1210 O O . ARG A 1 165 ? 1.932 19.125 4.996 1 83.44 165 ARG A O 1
ATOM 1217 N N . ILE A 1 166 ? 1.512 20.062 7.008 1 81.44 166 ILE A N 1
ATOM 1218 C CA . ILE A 1 166 ? 0.715 18.953 7.496 1 81.44 166 ILE A CA 1
ATOM 1219 C C . ILE A 1 166 ? -0.708 19.422 7.793 1 81.44 166 ILE A C 1
ATOM 1221 O O . ILE A 1 166 ? -0.908 20.406 8.5 1 81.44 166 ILE A O 1
ATOM 1225 N N . VAL A 1 167 ? -1.628 18.828 7.141 1 82.06 167 VAL A N 1
ATOM 1226 C CA . VAL A 1 167 ? -3.025 19.203 7.32 1 82.06 167 VAL A CA 1
ATOM 1227 C C . VAL A 1 167 ? -3.801 18.047 7.926 1 82.06 167 VAL A C 1
ATOM 1229 O O . VAL A 1 167 ? -3.832 16.953 7.355 1 82.06 167 VAL A O 1
ATOM 1232 N N . MET B 1 1 ? 4.125 13.102 18.906 1 52.31 1 MET B N 1
ATOM 1233 C CA . MET B 1 1 ? 3.35 14.281 18.531 1 52.31 1 MET B CA 1
ATOM 1234 C C . MET B 1 1 ? 1.998 13.883 17.953 1 52.31 1 MET B C 1
ATOM 1236 O O . MET B 1 1 ? 1.911 12.945 17.156 1 52.31 1 MET B O 1
ATOM 1240 N N . VAL B 1 2 ? 0.959 14.219 18.594 1 49.31 2 VAL B N 1
ATOM 1241 C CA . VAL B 1 2 ? -0.417 13.984 18.172 1 49.31 2 VAL B CA 1
ATOM 1242 C C . VAL B 1 2 ? -0.999 15.25 17.547 1 49.31 2 VAL B C 1
ATOM 1244 O O . VAL B 1 2 ? -1.07 16.297 18.219 1 49.31 2 VAL B O 1
ATOM 1247 N N . CYS B 1 3 ? -1.197 15.258 16.203 1 59.81 3 CYS B N 1
ATOM 1248 C CA . CYS B 1 3 ? -1.687 16.438 15.5 1 59.81 3 CYS B CA 1
ATOM 1249 C C . CYS B 1 3 ? -2.957 16.125 14.719 1 59.81 3 CYS B C 1
ATOM 1251 O O . CYS B 1 3 ? -2.992 15.172 13.945 1 59.81 3 CYS B O 1
ATOM 1253 N N . GLY B 1 4 ? -3.953 16.938 14.984 1 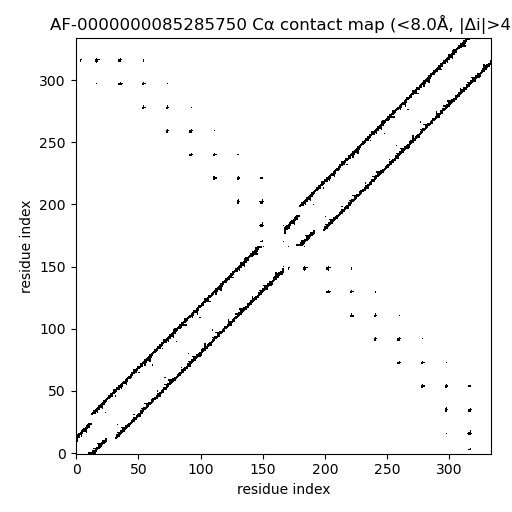57.81 4 GLY B N 1
ATOM 1254 C CA . GLY B 1 4 ? -5.18 16.844 14.211 1 57.81 4 GLY B CA 1
ATOM 1255 C C . GLY B 1 4 ? -5.992 15.609 14.523 1 57.81 4 GLY B C 1
ATOM 1256 O O . GLY B 1 4 ? -6.629 15.039 13.633 1 57.81 4 GLY B O 1
ATOM 1257 N N . CYS B 1 5 ? -5.699 15.086 15.742 1 55.62 5 CYS B N 1
ATOM 1258 C CA . CYS B 1 5 ? -6.438 13.883 16.094 1 55.62 5 CYS B CA 1
ATOM 1259 C C . CYS B 1 5 ? -7.59 14.211 17.047 1 55.62 5 CYS B C 1
ATOM 1261 O O . CYS B 1 5 ? -7.562 15.227 17.734 1 55.62 5 CYS B O 1
ATOM 1263 N N . GLN B 1 6 ? -8.625 13.578 16.812 1 55.53 6 GLN B N 1
ATOM 1264 C CA . GLN B 1 6 ? -9.781 13.766 17.672 1 55.53 6 GLN B CA 1
ATOM 1265 C C . GLN B 1 6 ? -10.156 12.461 18.375 1 55.53 6 GLN B C 1
ATOM 1267 O O . GLN B 1 6 ? -9.953 11.375 17.828 1 55.53 6 GLN B O 1
ATOM 1272 N N . ASP B 1 7 ? -10.797 12.688 19.688 1 56.56 7 ASP B N 1
ATOM 1273 C CA . ASP B 1 7 ? -11.477 11.742 20.562 1 56.56 7 ASP B CA 1
ATOM 1274 C C . ASP B 1 7 ? -10.688 10.438 20.688 1 56.56 7 ASP B C 1
ATOM 1276 O O . ASP B 1 7 ? -10.523 9.719 19.703 1 56.56 7 ASP B O 1
ATOM 1280 N N . GLY B 1 8 ? -10.297 10.109 21.844 1 49.19 8 GLY B N 1
ATOM 1281 C CA . GLY B 1 8 ? -9.789 8.82 22.297 1 49.19 8 GLY B CA 1
ATOM 1282 C C . GLY B 1 8 ? -8.422 8.484 21.734 1 49.19 8 GLY B C 1
ATOM 1283 O O . GLY B 1 8 ? -8.039 7.312 21.688 1 49.19 8 GLY B O 1
ATOM 1284 N N . VAL B 1 9 ? -7.863 9.445 21.031 1 48.53 9 VAL B N 1
ATOM 1285 C CA . VAL B 1 9 ? -6.504 9.195 20.578 1 48.53 9 VAL B CA 1
ATOM 1286 C C . VAL B 1 9 ? -5.539 9.242 21.766 1 48.53 9 VAL B C 1
ATOM 1288 O O . VAL B 1 9 ? -5.562 10.188 22.547 1 48.53 9 VAL B O 1
ATOM 1291 N N . ARG B 1 10 ? -4.922 8.172 22.062 1 48.97 10 ARG B N 1
ATOM 1292 C CA . ARG B 1 10 ? -3.92 8.102 23.109 1 48.97 10 ARG B CA 1
ATOM 1293 C C . ARG B 1 10 ? -2.535 7.828 22.531 1 48.97 10 ARG B C 1
ATOM 1295 O O . ARG B 1 10 ? -2.393 7.043 21.594 1 48.97 10 ARG B O 1
ATOM 1302 N N . GLU B 1 11 ? -1.622 9.031 22.484 1 55.19 11 GLU B N 1
ATOM 1303 C CA . GLU B 1 11 ? -0.465 8.953 21.594 1 55.19 11 GLU B CA 1
ATOM 1304 C C . GLU B 1 11 ? 0.837 9.141 22.375 1 55.19 11 GLU B C 1
ATOM 1306 O O . GLU B 1 11 ? 0.899 9.945 23.312 1 55.19 11 GLU B O 1
ATOM 1311 N N . VAL B 1 12 ? 1.704 8.227 22.344 1 46.75 12 VAL B N 1
ATOM 1312 C CA . VAL B 1 12 ? 3.057 8.617 22.719 1 46.75 12 VAL B CA 1
ATOM 1313 C C . VAL B 1 12 ? 3.877 8.938 21.484 1 46.75 12 VAL B C 1
ATOM 1315 O O . VAL B 1 12 ? 5.082 9.195 21.562 1 46.75 12 VAL B O 1
ATOM 1318 N N . ARG B 1 13 ? 3.246 8.922 20.219 1 61.28 13 ARG B N 1
ATOM 1319 C CA . ARG B 1 13 ? 4.07 9.047 19.016 1 61.28 13 ARG B CA 1
ATOM 1320 C C . ARG B 1 13 ? 3.375 9.906 17.953 1 61.28 13 ARG B C 1
ATOM 1322 O O . ARG B 1 13 ? 2.379 10.57 18.25 1 61.28 13 ARG B O 1
ATOM 1329 N N . MET B 1 14 ? 3.957 9.992 16.703 1 65 14 MET B N 1
ATOM 1330 C CA . MET B 1 14 ? 3.469 10.961 15.719 1 65 14 MET B CA 1
ATOM 1331 C C . MET B 1 14 ? 2.145 10.508 15.117 1 65 14 MET B C 1
ATOM 1333 O O . MET B 1 14 ? 2.109 9.57 14.312 1 65 14 MET B O 1
ATOM 1337 N N . LEU B 1 15 ? 1.117 10.875 15.672 1 69.5 15 LEU B N 1
ATOM 1338 C CA . LEU B 1 15 ? -0.238 10.641 15.188 1 69.5 15 LEU B CA 1
ATOM 1339 C C . LEU B 1 15 ? -0.8 11.898 14.523 1 69.5 15 LEU B C 1
ATOM 1341 O O . LEU B 1 15 ? -0.752 12.984 15.102 1 69.5 15 LEU B O 1
ATOM 1345 N N . TYR B 1 16 ? -1.147 11.641 13.234 1 73.5 16 TYR B N 1
ATOM 1346 C CA . TYR B 1 16 ? -1.681 12.773 12.484 1 73.5 16 TYR B CA 1
ATOM 1347 C C . TYR B 1 16 ? -3.072 12.453 11.945 1 73.5 16 TYR B C 1
ATOM 1349 O O . TYR B 1 16 ? -3.264 11.453 11.25 1 73.5 16 TYR B O 1
ATOM 1357 N N . GLY B 1 17 ? -4.031 13.328 12.258 1 77.06 17 GLY B N 1
ATOM 1358 C CA . GLY B 1 17 ? -5.344 13.273 11.633 1 77.06 17 GLY B CA 1
ATOM 1359 C C . GLY B 1 17 ? -6.113 12.008 11.977 1 77.06 17 GLY B C 1
ATOM 1360 O O . GLY B 1 17 ? -6.777 11.43 11.109 1 77.06 17 GLY B O 1
ATOM 1361 N N . CYS B 1 18 ? -5.887 11.461 13.227 1 77.25 18 CYS B N 1
ATOM 1362 C CA . CYS B 1 18 ? -6.551 10.219 13.609 1 77.25 18 CYS B CA 1
ATOM 1363 C C . CYS B 1 18 ? -7.781 10.5 14.461 1 77.25 18 CYS B C 1
ATOM 1365 O O . CYS B 1 18 ? -7.883 11.562 15.078 1 77.25 18 CYS B O 1
ATOM 1367 N N . GLN B 1 19 ? -8.68 9.609 14.281 1 76.5 19 GLN B N 1
ATOM 1368 C CA . GLN B 1 19 ? -9.906 9.773 15.055 1 76.5 19 GLN B CA 1
ATOM 1369 C C . GLN B 1 19 ? -10.352 8.445 15.664 1 76.5 19 GLN B C 1
ATOM 1371 O O . GLN B 1 19 ? -10.109 7.383 15.094 1 76.5 19 GLN B O 1
ATOM 1376 N N . ASP B 1 20 ? -11.031 8.555 16.875 1 74.56 20 ASP B N 1
ATOM 1377 C CA . ASP B 1 20 ? -11.836 7.52 17.516 1 74.56 20 ASP B CA 1
ATOM 1378 C C . ASP B 1 20 ? -10.977 6.32 17.906 1 74.56 20 ASP B C 1
ATOM 1380 O O . ASP B 1 20 ? -11.047 5.266 17.266 1 74.56 20 ASP B O 1
ATOM 1384 N N . ASP B 1 21 ? -10.422 6.277 18.859 1 76.31 21 ASP B N 1
ATOM 1385 C CA . ASP B 1 21 ? -9.75 5.215 19.609 1 76.31 21 ASP B CA 1
ATOM 1386 C C . ASP B 1 21 ? -8.539 4.688 18.844 1 76.31 21 ASP B C 1
ATOM 1388 O O . ASP B 1 21 ? -8.469 3.498 18.531 1 76.31 21 ASP B O 1
ATOM 1392 N N . VAL B 1 22 ? -7.656 5.516 18.438 1 74.81 22 VAL B N 1
ATOM 1393 C CA . VAL B 1 22 ? -6.375 5.113 17.875 1 74.81 22 VAL B CA 1
ATOM 1394 C C . VAL B 1 22 ? -5.312 5.074 18.969 1 74.81 22 VAL B C 1
ATOM 1396 O O . VAL B 1 22 ? -5.188 6.016 19.75 1 74.81 22 VAL B O 1
ATOM 1399 N N . TRP B 1 23 ? -4.668 3.936 19.062 1 77.31 23 TRP B N 1
ATOM 1400 C CA . TRP B 1 23 ? -3.678 3.754 20.109 1 77.31 23 TRP B CA 1
ATOM 1401 C C . TRP B 1 23 ? -2.365 3.229 19.547 1 77.31 23 TRP B C 1
ATOM 1403 O O . TRP B 1 23 ? -2.355 2.262 18.781 1 77.31 23 TRP B O 1
ATOM 1413 N N . VAL B 1 24 ? -1.299 3.926 19.828 1 75.5 24 VAL B N 1
ATOM 1414 C CA . VAL B 1 24 ? 0.025 3.447 19.438 1 75.5 24 VAL B CA 1
ATOM 1415 C C . VAL B 1 24 ? 0.951 3.463 20.656 1 75.5 24 VAL B C 1
ATOM 1417 O O . VAL B 1 24 ? 1.073 4.484 21.344 1 75.5 24 VAL B O 1
ATOM 1420 N N . SER B 1 25 ? 1.496 2.262 20.875 1 68.56 25 SER B N 1
ATOM 1421 C CA . SER B 1 25 ? 2.396 2.184 22.016 1 68.56 25 SER B CA 1
ATOM 1422 C C . SER B 1 25 ? 3.74 1.581 21.625 1 68.56 25 SER B C 1
ATOM 1424 O O . SER B 1 25 ? 3.912 1.112 20.5 1 68.56 25 SER B O 1
ATOM 1426 N N . ARG B 1 26 ? 4.742 1.703 22.531 1 68.75 26 ARG B N 1
ATOM 1427 C CA . ARG B 1 26 ? 6.035 1.029 22.594 1 68.75 26 ARG B CA 1
ATOM 1428 C C . ARG B 1 26 ? 7.098 1.805 21.828 1 68.75 26 ARG B C 1
ATOM 1430 O O . ARG B 1 26 ? 6.777 2.75 21.094 1 68.75 26 ARG B O 1
ATOM 1437 N N . TRP B 1 27 ? 8.328 1.31 22 1 77.94 27 TRP B N 1
ATOM 1438 C CA . TRP B 1 27 ? 9.5 2.068 21.578 1 77.94 27 TRP B CA 1
ATOM 1439 C C . TRP B 1 27 ? 9.742 1.902 20.078 1 77.94 27 TRP B C 1
ATOM 1441 O O . TRP B 1 27 ? 9.5 0.83 19.516 1 77.94 27 TRP B O 1
ATOM 1451 N N . CYS B 1 28 ? 9.961 3.006 19.422 1 77.69 28 CYS B N 1
ATOM 1452 C CA . CYS B 1 28 ? 10.406 3.031 18.031 1 77.69 28 CYS B CA 1
ATOM 1453 C C . CYS B 1 28 ? 11.688 3.855 17.891 1 77.69 28 CYS B C 1
ATOM 1455 O O . CYS B 1 28 ? 11.742 5 18.344 1 77.69 28 CYS B O 1
ATOM 1457 N N . VAL B 1 29 ? 12.82 3.166 17.453 1 84.44 29 VAL B N 1
ATOM 1458 C CA . VAL B 1 29 ? 14.016 3.881 17.016 1 84.44 29 VAL B CA 1
ATOM 1459 C C . VAL B 1 29 ? 13.93 4.141 15.508 1 84.44 29 VAL B C 1
ATOM 1461 O O . VAL B 1 29 ? 14.141 3.229 14.703 1 84.44 29 VAL B O 1
ATOM 1464 N N . GLY B 1 30 ? 13.531 5.34 15.102 1 83.69 30 GLY B N 1
ATOM 1465 C CA . GLY B 1 30 ? 13.258 5.707 13.727 1 83.69 30 GLY B CA 1
ATOM 1466 C C . GLY B 1 30 ? 11.961 6.477 13.555 1 83.69 30 GLY B C 1
ATOM 1467 O O . GLY B 1 30 ? 11.734 7.484 14.234 1 83.69 30 GLY B O 1
ATOM 1468 N N . VAL B 1 31 ? 11.242 6.047 12.492 1 79.19 31 VAL B N 1
ATOM 1469 C CA . VAL B 1 31 ? 10.008 6.77 12.195 1 79.19 31 VAL B CA 1
ATOM 1470 C C . VAL B 1 31 ? 8.805 5.891 12.523 1 79.19 31 VAL B C 1
ATOM 1472 O O . VAL B 1 31 ? 8.688 4.77 12.016 1 79.19 31 VAL B O 1
ATOM 1475 N N . ARG B 1 32 ? 7.941 6.27 13.406 1 83.38 32 ARG B N 1
ATOM 1476 C CA . ARG B 1 32 ? 6.633 5.676 13.641 1 83.38 32 ARG B CA 1
ATOM 1477 C C . ARG B 1 32 ? 5.52 6.699 13.43 1 83.38 32 ARG B C 1
ATOM 1479 O O . ARG B 1 32 ? 5.441 7.691 14.156 1 83.38 32 ARG B O 1
ATOM 1486 N N . MET B 1 33 ? 4.789 6.43 12.398 1 81 33 MET B N 1
ATOM 1487 C CA . MET B 1 33 ? 3.764 7.398 12.023 1 81 33 MET B CA 1
ATOM 1488 C C . MET B 1 33 ? 2.404 6.723 11.867 1 81 33 MET B C 1
ATOM 1490 O O . MET B 1 33 ? 2.309 5.625 11.32 1 81 33 MET B O 1
ATOM 1494 N N . VAL B 1 34 ? 1.405 7.254 12.484 1 84.69 34 VAL B N 1
ATOM 1495 C CA . VAL B 1 34 ? 0.011 6.887 12.266 1 84.69 34 VAL B CA 1
ATOM 1496 C C . VAL B 1 34 ? -0.76 8.086 11.719 1 84.69 34 VAL B C 1
ATOM 1498 O O . VAL B 1 34 ? -0.797 9.148 12.352 1 84.69 34 VAL B O 1
ATOM 1501 N N . CYS B 1 35 ? -1.298 7.875 10.508 1 85.19 35 CYS B N 1
ATOM 1502 C CA . CYS B 1 35 ? -1.883 9.016 9.812 1 85.19 35 CYS B CA 1
ATOM 1503 C C . CYS B 1 35 ? -3.277 8.688 9.297 1 85.19 35 CYS B C 1
ATOM 1505 O O . CYS B 1 35 ? -3.465 7.684 8.602 1 85.19 35 CYS B O 1
ATOM 1507 N N . GLY B 1 36 ? -4.238 9.578 9.625 1 87.62 36 GLY B N 1
ATOM 1508 C CA . GLY B 1 36 ? -5.559 9.484 9.023 1 87.62 36 GLY B CA 1
ATOM 1509 C C . GLY B 1 36 ? -6.285 8.195 9.367 1 87.62 36 GLY B C 1
ATOM 1510 O O . GLY B 1 36 ? -7.004 7.645 8.531 1 87.62 36 GLY B O 1
ATOM 1511 N N . CYS B 1 37 ? -6 7.609 10.562 1 85.75 37 CYS B N 1
ATOM 1512 C CA . CYS B 1 37 ? -6.641 6.363 10.969 1 85.75 37 CYS B CA 1
ATOM 1513 C C . CYS B 1 37 ? -7.836 6.633 11.875 1 85.75 37 CYS B C 1
ATOM 1515 O O . CYS B 1 37 ? -7.898 7.668 12.539 1 85.75 37 CYS B O 1
ATOM 1517 N N . GLN B 1 38 ? -8.75 5.703 11.781 1 83.06 38 GLN B N 1
ATOM 1518 C CA . GLN B 1 38 ? -9.945 5.914 12.594 1 83.06 38 GLN B CA 1
ATOM 1519 C C . GLN B 1 38 ? -10.516 4.59 13.094 1 83.06 38 GLN B C 1
ATOM 1521 O O . GLN B 1 38 ? -10.25 3.537 12.508 1 83.06 38 GLN B O 1
ATOM 1526 N N . ASP B 1 39 ? -11.312 4.668 14.211 1 86.12 39 ASP B N 1
ATOM 1527 C CA . ASP B 1 39 ? -12.258 3.66 14.68 1 86.12 39 ASP B CA 1
ATOM 1528 C C . ASP B 1 39 ? -11.531 2.404 15.156 1 86.12 39 ASP B C 1
ATOM 1530 O O . ASP B 1 39 ? -11.836 1.297 14.711 1 86.12 39 ASP B O 1
ATOM 1534 N N . GLY B 1 40 ? -10.633 2.621 16.047 1 84.69 40 GLY B N 1
ATOM 1535 C CA . GLY B 1 40 ? -10.109 1.485 16.781 1 84.69 40 GLY B CA 1
ATOM 1536 C C . GLY B 1 40 ? -8.82 0.932 16.203 1 84.69 40 GLY B C 1
ATOM 1537 O O . GLY B 1 40 ? -8.602 -0.281 16.203 1 84.69 40 GLY B O 1
ATOM 1538 N N . VAL B 1 41 ? -8.078 1.715 15.57 1 84.25 41 VAL B N 1
ATOM 1539 C CA . VAL B 1 41 ? -6.773 1.286 15.07 1 84.25 41 VAL B CA 1
ATOM 1540 C C . VAL B 1 41 ? -5.766 1.245 16.219 1 84.25 41 VAL B C 1
ATOM 1542 O O . VAL B 1 41 ? -5.652 2.203 16.984 1 84.25 41 VAL B O 1
ATOM 1545 N N . ARG B 1 42 ? -5.117 0.027 16.266 1 84.88 42 ARG B N 1
ATOM 1546 C CA . ARG B 1 42 ? -4.184 -0.171 17.359 1 84.88 42 ARG B CA 1
ATOM 1547 C C . ARG B 1 42 ? -2.805 -0.573 16.859 1 84.88 42 ARG B C 1
ATOM 1549 O O . ARG B 1 42 ? -2.693 -1.346 15.898 1 84.88 42 ARG B O 1
ATOM 1556 N N . GLY B 1 43 ? -1.812 0.026 17.406 1 81.25 43 GLY B N 1
ATOM 1557 C CA . GLY B 1 43 ? -0.424 -0.293 17.125 1 81.25 43 GLY B CA 1
ATOM 1558 C C . GLY B 1 43 ? 0.404 -0.559 18.359 1 81.25 43 GLY B C 1
ATOM 1559 O O . GLY B 1 43 ? 0.416 0.251 19.297 1 81.25 43 GLY B O 1
ATOM 1560 N N . SER B 1 44 ? 0.939 -1.836 18.375 1 78.69 44 SER B N 1
ATOM 1561 C CA . SER B 1 44 ? 1.85 -2.156 19.469 1 78.69 44 SER B CA 1
ATOM 1562 C C . SER B 1 44 ? 3.098 -2.867 18.953 1 78.69 44 SER B C 1
ATOM 1564 O O . SER B 1 44 ? 3.154 -3.277 17.797 1 78.69 44 SER B O 1
ATOM 1566 N N . GLY B 1 45 ? 4.121 -2.701 19.719 1 79 45 GLY B N 1
ATOM 1567 C CA . GLY B 1 45 ? 5.328 -3.428 19.359 1 79 45 GLY B CA 1
ATOM 1568 C C . GLY B 1 45 ? 6.543 -2.529 19.203 1 79 45 GLY B C 1
ATOM 1569 O O . GLY B 1 45 ? 6.438 -1.309 19.344 1 79 45 GLY B O 1
ATOM 1570 N N . TRP B 1 46 ? 7.625 -3.25 18.906 1 86.81 46 TRP B N 1
ATOM 1571 C CA . TRP B 1 46 ? 8.898 -2.553 18.766 1 86.81 46 TRP B CA 1
ATOM 1572 C C . TRP B 1 46 ? 9.242 -2.332 17.297 1 86.81 46 TRP B C 1
ATOM 1574 O O . TRP B 1 46 ? 8.859 -3.133 16.438 1 86.81 46 TRP B O 1
ATOM 1584 N N . CYS B 1 47 ? 9.867 -1.145 17.094 1 83.25 47 CYS B N 1
ATOM 1585 C CA . CYS B 1 47 ? 10.289 -0.871 15.727 1 83.25 47 CYS B CA 1
ATOM 1586 C C . CYS B 1 47 ? 11.672 -0.228 15.695 1 83.25 47 CYS B C 1
ATOM 1588 O O . CYS B 1 47 ? 11.945 0.696 16.469 1 83.25 47 CYS B O 1
ATOM 1590 N N . VAL B 1 48 ? 12.609 -0.785 14.906 1 89.25 48 VAL B N 1
ATOM 1591 C CA . VAL B 1 48 ? 13.844 -0.135 14.484 1 89.25 48 VAL B CA 1
ATOM 1592 C C . VAL B 1 48 ? 13.789 0.13 12.984 1 89.25 48 VAL B C 1
ATOM 1594 O O . VAL B 1 48 ? 13.914 -0.796 12.18 1 89.25 48 VAL B O 1
ATOM 1597 N N . GLY B 1 49 ? 13.555 1.43 12.609 1 89.44 49 GLY B N 1
ATOM 1598 C CA . GLY B 1 49 ? 13.328 1.783 11.219 1 89.44 49 GLY B CA 1
ATOM 1599 C C . GLY B 1 49 ? 12.047 2.566 11 1 89.44 49 GLY B C 1
ATOM 1600 O O . GLY B 1 49 ? 11.914 3.697 11.477 1 89.44 49 GLY B O 1
ATOM 1601 N N . VAL B 1 50 ? 11.25 2.027 10.062 1 85.88 50 VAL B N 1
ATOM 1602 C CA . VAL B 1 50 ? 10.039 2.775 9.742 1 85.88 50 VAL B CA 1
ATOM 1603 C C . VAL B 1 50 ? 8.805 1.92 10.023 1 85.88 50 VAL B C 1
ATOM 1605 O O . VAL B 1 50 ? 8.719 0.773 9.578 1 85.88 50 VAL B O 1
ATOM 1608 N N . SER B 1 51 ? 7.848 2.334 10.805 1 88.69 51 SER B N 1
ATOM 1609 C CA . SER B 1 51 ? 6.52 1.761 11.008 1 88.69 51 SER B CA 1
ATOM 1610 C C . SER B 1 51 ? 5.426 2.785 10.727 1 88.69 51 SER B C 1
ATOM 1612 O O . SER B 1 51 ? 5.258 3.744 11.484 1 88.69 51 SER B O 1
ATOM 1614 N N . MET B 1 52 ? 4.676 2.529 9.594 1 87.5 52 MET B N 1
ATOM 1615 C CA . MET B 1 52 ? 3.637 3.479 9.203 1 87.5 52 MET B CA 1
ATOM 1616 C C . MET B 1 52 ? 2.275 2.795 9.125 1 87.5 52 MET B C 1
ATOM 1618 O O . MET B 1 52 ? 2.156 1.705 8.562 1 87.5 52 MET B O 1
ATOM 1622 N N . VAL B 1 53 ? 1.281 3.365 9.75 1 90.75 53 VAL B N 1
ATOM 1623 C CA . VAL B 1 53 ? -0.121 2.982 9.625 1 90.75 53 VAL B CA 1
ATOM 1624 C C . VAL B 1 53 ? -0.934 4.164 9.102 1 90.75 53 VAL B C 1
ATOM 1626 O O . VAL B 1 53 ? -1.079 5.18 9.789 1 90.75 53 VAL B O 1
ATOM 1629 N N . CYS B 1 54 ? -1.456 3.959 7.844 1 90.81 54 CYS B N 1
ATOM 1630 C CA . CYS B 1 54 ? -2.039 5.113 7.168 1 90.81 54 CYS B CA 1
ATOM 1631 C C . CYS B 1 54 ? -3.426 4.785 6.629 1 90.81 54 CYS B C 1
ATOM 1633 O O . CYS B 1 54 ? -3.6 3.799 5.91 1 90.81 54 CYS B O 1
ATOM 1635 N N . GLY B 1 55 ? -4.359 5.641 6.922 1 92.06 55 GLY B N 1
ATOM 1636 C CA . GLY B 1 55 ? -5.68 5.555 6.32 1 92.06 55 GLY B CA 1
ATOM 1637 C C . GLY B 1 55 ? -6.402 4.262 6.652 1 92.06 55 GLY B C 1
ATOM 1638 O O . GLY B 1 55 ? -7.141 3.729 5.82 1 92.06 55 GLY B O 1
ATOM 1639 N N . CYS B 1 56 ? -6.125 3.699 7.836 1 91.5 56 CYS B N 1
ATOM 1640 C CA . CYS B 1 56 ? -6.766 2.455 8.25 1 91.5 56 CYS B CA 1
ATOM 1641 C C . CYS B 1 56 ? -7.973 2.732 9.141 1 91.5 56 CYS B C 1
ATOM 1643 O O . CYS B 1 56 ? -8.039 3.775 9.789 1 91.5 56 CYS B O 1
ATOM 1645 N N . GLN B 1 57 ? -8.867 1.781 9.07 1 88.44 57 GLN B N 1
ATOM 1646 C CA . GLN B 1 57 ? -10.086 2.008 9.844 1 88.44 57 GLN B CA 1
ATOM 1647 C C . GLN B 1 57 ? -10.664 0.694 10.359 1 88.44 57 GLN B C 1
ATOM 1649 O O . GLN B 1 57 ? -10.352 -0.376 9.836 1 88.44 57 GLN B O 1
ATOM 1654 N N . ASP B 1 58 ? -11.484 0.784 11.422 1 91.69 58 ASP B N 1
ATOM 1655 C CA . ASP B 1 58 ? -12.43 -0.234 11.875 1 91.69 58 ASP B CA 1
ATOM 1656 C C . ASP B 1 58 ? -11.695 -1.469 12.398 1 91.69 58 ASP B C 1
ATOM 1658 O O . ASP B 1 58 ? -11.969 -2.59 11.961 1 91.69 58 ASP B O 1
ATOM 1662 N N . GLY B 1 59 ? -10.781 -1.205 13.266 1 91.5 59 GLY B N 1
ATOM 1663 C CA . GLY B 1 59 ? -10.25 -2.309 14.047 1 91.5 59 GLY B CA 1
ATOM 1664 C C . GLY B 1 59 ? -8.992 -2.914 13.438 1 91.5 59 GLY B C 1
ATOM 1665 O O . GLY B 1 59 ? -8.836 -4.137 13.422 1 91.5 59 GLY B O 1
ATOM 1666 N N . VAL B 1 60 ? -8.125 -2.143 12.93 1 92.31 60 VAL B N 1
ATOM 1667 C CA . VAL B 1 60 ? -6.84 -2.627 12.438 1 92.31 60 VAL B CA 1
ATOM 1668 C C . VAL B 1 60 ? -5.832 -2.682 13.586 1 92.31 60 VAL B C 1
ATOM 1670 O O . VAL B 1 60 ? -5.668 -1.706 14.32 1 92.31 60 VAL B O 1
ATOM 1673 N N . TRP B 1 61 ? -5.238 -3.867 13.664 1 94 61 TRP B N 1
ATOM 1674 C CA . TRP B 1 61 ? -4.301 -4.078 14.766 1 94 61 TRP B CA 1
ATOM 1675 C C . TRP B 1 61 ? -2.914 -4.43 14.234 1 94 61 TRP B C 1
ATOM 1677 O O . TRP B 1 61 ? -2.764 -5.367 13.445 1 94 61 TRP B O 1
ATOM 1687 N N . VAL B 1 62 ? -1.915 -3.682 14.648 1 90.94 62 VAL B N 1
ATOM 1688 C CA . VAL B 1 62 ? -0.531 -3.914 14.258 1 90.94 62 VAL B CA 1
ATOM 1689 C C . VAL B 1 62 ? 0.331 -4.141 15.492 1 90.94 62 VAL B C 1
ATOM 1691 O O . VAL B 1 62 ? 0.443 -3.258 16.344 1 90.94 62 VAL B O 1
ATOM 1694 N N . SER B 1 63 ? 0.947 -5.406 15.523 1 89 63 SER B N 1
ATOM 1695 C CA . SER B 1 63 ? 1.77 -5.719 16.688 1 89 63 SER B CA 1
ATOM 1696 C C . SER B 1 63 ? 3.025 -6.484 16.281 1 89 63 SER B C 1
ATOM 1698 O O . SER B 1 63 ? 3.16 -6.906 15.141 1 89 63 SER B O 1
ATOM 1700 N N . GLY B 1 64 ? 3.945 -6.551 17.234 1 89.12 64 GLY B N 1
ATOM 1701 C CA . GLY B 1 64 ? 5.156 -7.332 17.016 1 89.12 64 GLY B CA 1
ATOM 1702 C C . GLY B 1 64 ? 6.395 -6.477 16.844 1 89.12 64 GLY B C 1
ATOM 1703 O O . GLY B 1 64 ? 6.398 -5.301 17.203 1 89.12 64 GLY B O 1
ATOM 1704 N N . TRP B 1 65 ? 7.418 -7.219 16.375 1 91.25 65 TRP B N 1
ATOM 1705 C CA . TRP B 1 65 ? 8.719 -6.574 16.219 1 91.25 65 TRP B CA 1
ATOM 1706 C C . TRP B 1 65 ? 9.039 -6.352 14.742 1 91.25 65 TRP B C 1
ATOM 1708 O O . TRP B 1 65 ? 8.781 -7.223 13.906 1 91.25 65 TRP B O 1
ATOM 1718 N N . CYS B 1 66 ? 9.602 -5.059 14.5 1 89.81 66 CYS B N 1
ATOM 1719 C CA . CYS B 1 66 ? 10.008 -4.781 13.125 1 89.81 66 CYS B CA 1
ATOM 1720 C C . CYS B 1 66 ? 11.367 -4.094 13.094 1 89.81 66 CYS B C 1
ATOM 1722 O O . CYS B 1 66 ? 11.562 -3.059 13.734 1 89.81 66 CYS B O 1
ATOM 1724 N N . VAL B 1 67 ? 12.336 -4.715 12.438 1 93.5 67 VAL B N 1
ATOM 1725 C CA . VAL B 1 67 ? 13.586 -4.074 12.047 1 93.5 67 VAL B CA 1
ATOM 1726 C C . VAL B 1 67 ? 13.609 -3.859 10.531 1 93.5 67 VAL B C 1
ATOM 1728 O O . VAL B 1 67 ? 13.828 -4.801 9.766 1 93.5 67 VAL B O 1
ATOM 1731 N N . GLY B 1 68 ? 13.344 -2.684 10.141 1 93.25 68 GLY B N 1
ATOM 1732 C CA . GLY B 1 68 ? 13.156 -2.363 8.734 1 93.25 68 GLY B CA 1
ATOM 1733 C C . GLY B 1 68 ? 11.93 -1.508 8.469 1 93.25 68 GLY B C 1
ATOM 1734 O O . GLY B 1 68 ? 11.836 -0.387 8.977 1 93.25 68 GLY B O 1
ATOM 1735 N N . VAL B 1 69 ? 11.086 -1.999 7.523 1 90.44 69 VAL B N 1
ATOM 1736 C CA . VAL B 1 69 ? 9.93 -1.193 7.152 1 90.44 69 VAL B CA 1
ATOM 1737 C C . VAL B 1 69 ? 8.648 -1.991 7.391 1 90.44 69 VAL B C 1
ATOM 1739 O O . VAL B 1 69 ? 8.492 -3.098 6.867 1 90.44 69 VAL B O 1
ATOM 1742 N N . ARG B 1 70 ? 7.754 -1.554 8.141 1 91.62 70 ARG B N 1
ATOM 1743 C CA . ARG B 1 70 ? 6.391 -2.047 8.297 1 91.62 70 ARG B CA 1
ATOM 1744 C C . ARG B 1 70 ? 5.371 -0.986 7.891 1 91.62 70 ARG B C 1
ATOM 1746 O O . ARG B 1 70 ? 5.309 0.086 8.492 1 91.62 70 ARG B O 1
ATOM 1753 N N . MET B 1 71 ? 4.582 -1.307 6.84 1 91.5 71 MET B N 1
ATOM 1754 C CA . MET B 1 71 ? 3.584 -0.361 6.352 1 91.5 71 MET B CA 1
ATOM 1755 C C . MET B 1 71 ? 2.211 -1.019 6.262 1 91.5 71 MET B C 1
ATOM 1757 O O . MET B 1 71 ? 2.064 -2.078 5.648 1 91.5 71 MET B O 1
ATOM 1761 N N . VAL B 1 72 ? 1.243 -0.482 6.934 1 94.06 72 VAL B N 1
ATOM 1762 C CA . VAL B 1 72 ? -0.156 -0.884 6.84 1 94.06 72 VAL B CA 1
ATOM 1763 C C . VAL B 1 72 ? -0.997 0.284 6.332 1 94.06 72 VAL B C 1
ATOM 1765 O O . VAL B 1 72 ? -1.113 1.312 7.004 1 94.06 72 VAL B O 1
ATOM 1768 N N . CYS B 1 73 ? -1.591 0.059 5.137 1 93.75 73 CYS B N 1
ATOM 1769 C CA . CYS B 1 73 ? -2.203 1.2 4.469 1 93.75 73 CYS B CA 1
ATOM 1770 C C . CYS B 1 73 ? -3.596 0.849 3.957 1 93.75 73 CYS B C 1
ATOM 1772 O O . CYS B 1 73 ? -3.766 -0.137 3.238 1 93.75 73 CYS B O 1
ATOM 1774 N N . GLY B 1 74 ? -4.539 1.69 4.266 1 94.88 74 GLY B N 1
ATOM 1775 C CA . GLY B 1 74 ? -5.875 1.594 3.693 1 94.88 74 GLY B CA 1
ATOM 1776 C C . GLY B 1 74 ? -6.574 0.292 4.031 1 94.88 74 GLY B C 1
ATOM 1777 O O . GLY B 1 74 ? -7.344 -0.233 3.223 1 94.88 74 GLY B O 1
ATOM 1778 N N . CYS B 1 75 ? -6.246 -0.325 5.129 1 94.06 75 CYS B N 1
ATOM 1779 C CA . CYS B 1 75 ? -6.898 -1.552 5.57 1 94.06 75 CYS B CA 1
ATOM 1780 C C . CYS B 1 75 ? -8.094 -1.242 6.465 1 94.06 75 CYS B C 1
ATOM 1782 O O . CYS B 1 75 ? -8.133 -0.198 7.117 1 94.06 75 CYS B O 1
ATOM 1784 N N . ARG B 1 76 ? -9 -2.178 6.422 1 91.75 76 ARG B N 1
ATOM 1785 C CA . ARG B 1 76 ? -10.188 -1.918 7.234 1 91.75 76 ARG B CA 1
ATOM 1786 C C . ARG B 1 76 ? -10.844 -3.221 7.676 1 91.75 76 ARG B C 1
ATOM 1788 O O . ARG B 1 76 ? -10.547 -4.285 7.129 1 91.75 76 ARG B O 1
ATOM 1795 N N . ASP B 1 77 ? -11.688 -3.141 8.812 1 92.94 77 ASP B N 1
ATOM 1796 C CA . ASP B 1 77 ? -12.641 -4.164 9.234 1 92.94 77 ASP B CA 1
ATOM 1797 C C . ASP B 1 77 ? -11.914 -5.383 9.805 1 92.94 77 ASP B C 1
ATOM 1799 O O . ASP B 1 77 ? -12.148 -6.512 9.367 1 92.94 77 ASP B O 1
ATOM 1803 N N . GLY B 1 78 ? -11.031 -5.086 10.719 1 93.5 78 GLY B N 1
ATOM 1804 C CA . GLY B 1 78 ? -10.508 -6.152 11.555 1 93.5 78 GLY B CA 1
ATOM 1805 C C . GLY B 1 78 ? -9.25 -6.785 10.984 1 93.5 78 GLY B C 1
ATOM 1806 O O . GLY B 1 78 ? -9.062 -8 11.078 1 93.5 78 GLY B O 1
ATOM 1807 N N . VAL B 1 79 ? -8.391 -6.07 10.391 1 93.06 79 VAL B N 1
ATOM 1808 C CA . VAL B 1 79 ? -7.129 -6.602 9.875 1 93.06 79 VAL B CA 1
ATOM 1809 C C . VAL B 1 79 ? -6.102 -6.672 11 1 93.06 79 VAL B C 1
ATOM 1811 O O . VAL B 1 79 ? -5.918 -5.703 11.742 1 93.06 79 VAL B O 1
ATOM 1814 N N . TRP B 1 80 ? -5.457 -7.844 11.031 1 96.12 80 TRP B N 1
ATOM 1815 C CA . TRP B 1 80 ? -4.473 -8.07 12.086 1 96.12 80 TRP B CA 1
ATOM 1816 C C . TRP B 1 80 ? -3.094 -8.344 11.492 1 96.12 80 TRP B C 1
ATOM 1818 O O . TRP B 1 80 ? -2.93 -9.25 10.672 1 96.12 80 TRP B O 1
ATOM 1828 N N . VAL B 1 81 ? -2.125 -7.57 11.875 1 93.56 81 VAL B N 1
ATOM 1829 C CA . VAL B 1 81 ? -0.738 -7.746 11.453 1 93.56 81 VAL B CA 1
ATOM 1830 C C . VAL B 1 81 ? 0.152 -7.949 12.68 1 93.56 81 VAL B C 1
ATOM 1832 O O . VAL B 1 81 ? 0.25 -7.07 13.531 1 93.56 81 VAL B O 1
ATOM 1835 N N . SER B 1 82 ? 0.824 -9.195 12.719 1 91.5 82 SER B N 1
ATOM 1836 C CA . SER B 1 82 ? 1.631 -9.477 13.898 1 91.5 82 SER B CA 1
ATOM 1837 C C . SER B 1 82 ? 2.875 -10.281 13.539 1 91.5 82 SER B C 1
ATOM 1839 O O . SER B 1 82 ? 3.016 -10.742 12.406 1 91.5 82 SER B O 1
ATOM 1841 N N . GLY B 1 83 ? 3.787 -10.312 14.5 1 90.62 83 GLY B N 1
ATOM 1842 C CA . GLY B 1 83 ? 4.969 -11.148 14.344 1 90.62 83 GLY B CA 1
ATOM 1843 C C . GLY B 1 83 ? 6.246 -10.352 14.18 1 90.62 83 GLY B C 1
ATOM 1844 O O . GLY B 1 83 ? 6.289 -9.164 14.508 1 90.62 83 GLY B O 1
ATOM 1845 N N . TRP B 1 84 ? 7.223 -11.156 13.766 1 92.19 84 TRP B N 1
ATOM 1846 C CA . TRP B 1 84 ? 8.555 -10.578 13.617 1 92.19 84 TRP B CA 1
ATOM 1847 C C . TRP B 1 84 ? 8.859 -10.289 12.156 1 92.19 84 TRP B C 1
ATOM 1849 O O . TRP B 1 84 ? 8.594 -11.125 11.281 1 92.19 84 TRP B O 1
ATOM 1859 N N . CYS B 1 85 ? 9.406 -9.016 11.938 1 90.38 85 CYS B N 1
ATOM 1860 C CA . CYS B 1 85 ? 9.797 -8.656 10.586 1 90.38 85 CYS B CA 1
ATOM 1861 C C . CYS B 1 85 ? 11.188 -8.023 10.57 1 90.38 85 CYS B C 1
ATOM 1863 O O . CYS B 1 85 ? 11.43 -7.027 11.25 1 90.38 85 CYS B O 1
ATOM 1865 N N . VAL B 1 86 ? 12.141 -8.734 9.93 1 93 86 VAL B N 1
ATOM 1866 C CA . VAL B 1 86 ? 13.406 -8.117 9.539 1 93 86 VAL B CA 1
ATOM 1867 C C . VAL B 1 86 ? 13.422 -7.883 8.031 1 93 86 VAL B C 1
ATOM 1869 O O . VAL B 1 86 ? 13.516 -8.836 7.25 1 93 86 VAL B O 1
ATOM 1872 N N . GLY B 1 87 ? 13.148 -6.699 7.641 1 93.31 87 GLY B N 1
ATOM 1873 C CA . GLY B 1 87 ? 12.977 -6.355 6.238 1 93.31 87 GLY B CA 1
ATOM 1874 C C . GLY B 1 87 ? 11.766 -5.477 5.98 1 93.31 87 GLY B C 1
ATOM 1875 O O . GLY B 1 87 ? 11.672 -4.363 6.5 1 93.31 87 GLY B O 1
ATOM 1876 N N . VAL B 1 88 ? 10.938 -6.008 4.973 1 91.69 88 VAL B N 1
ATOM 1877 C CA . VAL B 1 88 ? 9.789 -5.191 4.605 1 91.69 88 VAL B CA 1
ATOM 1878 C C . VAL B 1 88 ? 8.5 -5.984 4.816 1 91.69 88 VAL B C 1
ATOM 1880 O O . VAL B 1 88 ? 8.352 -7.09 4.285 1 91.69 88 VAL B O 1
ATOM 1883 N N . ARG B 1 89 ? 7.527 -5.523 5.562 1 93.31 89 ARG B N 1
ATOM 1884 C CA . ARG B 1 89 ? 6.164 -6.031 5.672 1 93.31 89 ARG B CA 1
ATOM 1885 C C . ARG B 1 89 ? 5.148 -4.965 5.281 1 93.31 89 ARG B C 1
ATOM 1887 O O . ARG B 1 89 ? 5.012 -3.951 5.973 1 93.31 89 ARG B O 1
ATOM 1894 N N . MET B 1 90 ? 4.438 -5.277 4.188 1 92.38 90 MET B N 1
ATOM 1895 C CA . MET B 1 90 ? 3.447 -4.324 3.688 1 92.38 90 MET B CA 1
ATOM 1896 C C . MET B 1 90 ? 2.07 -4.973 3.594 1 92.38 90 MET B C 1
ATOM 1898 O O . MET B 1 90 ? 1.929 -6.062 3.037 1 92.38 90 MET B O 1
ATOM 1902 N N . VAL B 1 91 ? 1.083 -4.406 4.188 1 94.81 91 VAL B N 1
ATOM 1903 C CA . VAL B 1 91 ? -0.31 -4.836 4.113 1 94.81 91 VAL B CA 1
ATOM 1904 C C . VAL B 1 91 ? -1.179 -3.682 3.619 1 94.81 91 VAL B C 1
ATOM 1906 O O . VAL B 1 91 ? -1.318 -2.664 4.301 1 94.81 91 VAL B O 1
ATOM 1909 N N . CYS B 1 92 ? -1.778 -3.873 2.451 1 93.75 92 CYS B N 1
ATOM 1910 C CA . CYS B 1 92 ? -2.428 -2.736 1.807 1 93.75 92 CYS B CA 1
ATOM 1911 C C . CYS B 1 92 ? -3.816 -3.113 1.308 1 93.75 92 CYS B C 1
ATOM 1913 O O . CYS B 1 92 ? -3.975 -4.098 0.583 1 93.75 92 CYS B O 1
ATOM 1915 N N . GLY B 1 93 ? -4.766 -2.312 1.601 1 94.62 93 GLY B N 1
ATOM 1916 C CA . GLY B 1 93 ? -6.102 -2.432 1.035 1 94.62 93 GLY B CA 1
ATOM 1917 C C . GLY B 1 93 ? -6.793 -3.729 1.407 1 94.62 93 GLY B C 1
ATOM 1918 O O . GLY B 1 93 ? -7.566 -4.277 0.617 1 94.62 93 GLY B O 1
ATOM 1919 N N . CYS B 1 94 ? -6.453 -4.297 2.539 1 93.19 94 CYS B N 1
ATOM 1920 C CA . CYS B 1 94 ? -7.082 -5.527 3.008 1 93.19 94 CYS B CA 1
ATOM 1921 C C . CYS B 1 94 ? -8.305 -5.223 3.861 1 93.19 94 CYS B C 1
ATOM 1923 O O . CYS B 1 94 ? -8.367 -4.184 4.523 1 93.19 94 CYS B O 1
ATOM 1925 N N . GLN B 1 95 ? -9.227 -6.141 3.799 1 90.81 95 GLN B N 1
ATOM 1926 C CA . GLN B 1 95 ? -10.422 -5.855 4.578 1 90.81 95 GLN B CA 1
ATOM 1927 C C . GLN B 1 95 ? -11.102 -7.148 5.027 1 90.81 95 GLN B C 1
ATOM 1929 O O . GLN B 1 95 ? -10.891 -8.203 4.438 1 90.81 95 GLN B O 1
ATOM 1934 N N . ASP B 1 96 ? -11.883 -7.125 6.18 1 92.25 96 ASP B N 1
ATOM 1935 C CA . ASP B 1 96 ? -12.852 -8.117 6.645 1 92.25 96 ASP B CA 1
ATOM 1936 C C . ASP B 1 96 ? -12.148 -9.328 7.246 1 92.25 96 ASP B C 1
ATOM 1938 O O . ASP B 1 96 ? -12.398 -10.461 6.84 1 92.25 96 ASP B O 1
ATOM 1942 N N . GLY B 1 97 ? -11.227 -8.961 8.188 1 91.56 97 GLY B N 1
ATOM 1943 C CA . GLY B 1 97 ? -10.711 -10 9.07 1 91.56 97 GLY B CA 1
ATOM 1944 C C . GLY B 1 97 ? -9.445 -10.648 8.547 1 91.56 97 GLY B C 1
ATOM 1945 O O . GLY B 1 97 ? -9.227 -11.844 8.766 1 91.56 97 GLY B O 1
ATOM 1946 N N . GLU B 1 98 ? -8.625 -9.922 7.855 1 87.44 98 GLU B N 1
ATOM 1947 C CA . GLU B 1 98 ? -7.371 -10.492 7.375 1 87.44 98 GLU B CA 1
ATOM 1948 C C . GLU B 1 98 ? -6.359 -10.625 8.508 1 87.44 98 GLU B C 1
ATOM 1950 O O . GLU B 1 98 ? -6.285 -9.758 9.391 1 87.44 98 GLU B O 1
ATOM 1955 N N . TRP B 1 99 ? -5.645 -11.719 8.352 1 94.62 99 TRP B N 1
ATOM 1956 C CA . TRP B 1 99 ? -4.625 -11.984 9.367 1 94.62 99 TRP B CA 1
ATOM 1957 C C . TRP B 1 99 ? -3.26 -12.195 8.719 1 94.62 99 TRP B C 1
ATOM 1959 O O . TRP B 1 99 ? -3.09 -13.109 7.906 1 94.62 99 TRP B O 1
ATOM 1969 N N . VAL B 1 100 ? -2.303 -11.375 9.023 1 91.88 100 VAL B N 1
ATOM 1970 C CA . VAL B 1 100 ? -0.934 -11.477 8.531 1 91.88 100 VAL B CA 1
ATOM 1971 C C . VAL B 1 100 ? 0.031 -11.602 9.711 1 91.88 100 VAL B C 1
ATOM 1973 O O . VAL B 1 100 ? 0.224 -10.648 10.461 1 91.88 100 VAL B O 1
ATOM 1976 N N . SER B 1 101 ? 0.704 -12.828 9.844 1 90.06 101 SER B N 1
ATOM 1977 C CA . SER B 1 101 ? 1.554 -13.055 11.008 1 90.06 101 SER B CA 1
ATOM 1978 C C . SER B 1 101 ? 2.781 -13.883 10.648 1 90.06 101 SER B C 1
ATOM 1980 O O . SER B 1 101 ? 2.928 -14.32 9.5 1 90.06 101 SER B O 1
ATOM 1982 N N . GLY B 1 102 ? 3.684 -13.969 11.633 1 89.06 102 GLY B N 1
ATOM 1983 C CA . GLY B 1 102 ? 4.84 -14.836 11.477 1 89.06 102 GLY B CA 1
ATOM 1984 C C . GLY B 1 102 ? 6.137 -14.078 11.281 1 89.06 102 GLY B C 1
ATOM 1985 O O . GLY B 1 102 ? 6.168 -12.852 11.406 1 89.06 102 GLY B O 1
ATOM 1986 N N . TRP B 1 103 ? 7.078 -14.883 10.992 1 92 103 TRP B N 1
ATOM 1987 C CA . TRP B 1 103 ? 8.422 -14.344 10.805 1 92 103 TRP B CA 1
ATOM 1988 C C . TRP B 1 103 ? 8.664 -13.992 9.344 1 92 103 TRP B C 1
ATOM 1990 O O . TRP B 1 103 ? 8.367 -14.789 8.453 1 92 103 TRP B O 1
ATOM 2000 N N . CYS B 1 104 ? 9.109 -12.703 9.07 1 88.88 104 CYS B N 1
ATOM 2001 C CA . CYS B 1 104 ? 9.523 -12.25 7.75 1 88.88 104 CYS B CA 1
ATOM 2002 C C . CYS B 1 104 ? 10.938 -11.68 7.789 1 88.88 104 CYS B C 1
ATOM 2004 O O . CYS B 1 104 ? 11.203 -10.703 8.492 1 88.88 104 CYS B O 1
ATOM 2006 N N . ALA B 1 105 ? 11.859 -12.391 7.094 1 90.81 105 ALA B N 1
ATOM 2007 C CA . ALA B 1 105 ? 13.25 -11.945 7.137 1 90.81 105 ALA B CA 1
ATOM 2008 C C . ALA B 1 105 ? 13.609 -11.133 5.895 1 90.81 105 ALA B C 1
ATOM 2010 O O . ALA B 1 105 ? 14.711 -10.586 5.797 1 90.81 105 ALA B O 1
ATOM 2011 N N . ALA B 1 106 ? 12.711 -11.055 4.926 1 91.81 106 ALA B N 1
ATOM 2012 C CA . ALA B 1 106 ? 12.977 -10.266 3.729 1 91.81 106 ALA B CA 1
ATOM 2013 C C . ALA B 1 106 ? 11.766 -9.414 3.355 1 91.81 106 ALA B C 1
ATOM 2015 O O . ALA B 1 106 ? 11.695 -8.234 3.721 1 91.81 106 ALA B O 1
ATOM 2016 N N . VAL B 1 107 ? 10.812 -10.023 2.494 1 91.5 107 VAL B N 1
ATOM 2017 C CA . VAL B 1 107 ? 9.664 -9.234 2.072 1 91.5 107 VAL B CA 1
ATOM 2018 C C . VAL B 1 107 ? 8.383 -10.047 2.248 1 91.5 107 VAL B C 1
ATOM 2020 O O . VAL B 1 107 ? 8.281 -11.172 1.739 1 91.5 107 VAL B O 1
ATOM 2023 N N . ARG B 1 108 ? 7.359 -9.539 2.951 1 91.56 108 ARG B N 1
ATOM 2024 C CA . ARG B 1 108 ? 5.992 -10.047 2.979 1 91.56 108 ARG B CA 1
ATOM 2025 C C . ARG B 1 108 ? 4.996 -8.953 2.605 1 91.56 108 ARG B C 1
ATOM 2027 O O . ARG B 1 108 ? 4.852 -7.965 3.332 1 91.56 108 ARG B O 1
ATOM 2034 N N . MET B 1 109 ? 4.359 -9.242 1.459 1 91.38 109 MET B N 1
ATOM 2035 C CA . MET B 1 109 ? 3.391 -8.258 0.977 1 91.38 109 MET B CA 1
ATOM 2036 C C . MET B 1 109 ? 2.01 -8.891 0.823 1 91.38 109 MET B C 1
ATOM 2038 O O . MET B 1 109 ? 1.874 -9.961 0.234 1 91.38 109 MET B O 1
ATOM 2042 N N . VAL B 1 110 ? 0.994 -8.289 1.401 1 93.19 110 VAL B N 1
ATOM 2043 C CA . VAL B 1 110 ? -0.396 -8.703 1.242 1 93.19 110 VAL B CA 1
ATOM 2044 C C . VAL B 1 110 ? -1.229 -7.535 0.727 1 93.19 110 VAL B C 1
ATOM 2046 O O . VAL B 1 110 ? -1.316 -6.492 1.38 1 93.19 110 VAL B O 1
ATOM 2049 N N . CYS B 1 111 ? -1.874 -7.762 -0.407 1 93 111 CYS B N 1
ATOM 2050 C CA . CYS B 1 111 ? -2.568 -6.648 -1.049 1 93 111 CYS B CA 1
ATOM 2051 C C . CYS B 1 111 ? -3.971 -7.062 -1.482 1 93 111 CYS B C 1
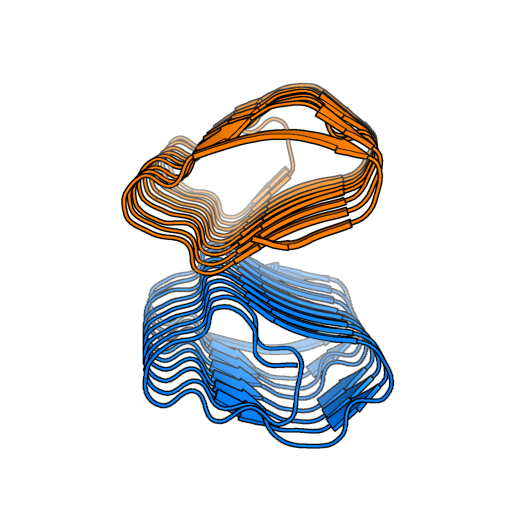ATOM 2053 O O . CYS B 1 111 ? -4.133 -8.008 -2.252 1 93 111 CYS B O 1
ATOM 2055 N N . GLY B 1 112 ? -4.914 -6.324 -1.075 1 92.31 112 GLY B N 1
ATOM 2056 C CA . GLY B 1 112 ? -6.27 -6.469 -1.578 1 92.31 112 GLY B CA 1
ATOM 2057 C C . GLY B 1 112 ? -6.945 -7.746 -1.116 1 92.31 112 GLY B C 1
ATOM 2058 O O . GLY B 1 112 ? -7.797 -8.297 -1.818 1 92.31 112 GLY B O 1
ATOM 2059 N N . GLY B 1 113 ? -6.488 -8.297 -0.035 1 88.38 113 GLY B N 1
ATOM 2060 C CA . GLY B 1 113 ? -7.168 -9.453 0.527 1 88.38 113 GLY B CA 1
ATOM 2061 C C . GLY B 1 113 ? -8.508 -9.117 1.147 1 88.38 113 GLY B C 1
ATOM 2062 O O . GLY B 1 113 ? -8.672 -8.047 1.742 1 88.38 113 GLY B O 1
ATOM 2063 N N . GLN B 1 114 ? -9.43 -10.055 0.948 1 89.06 114 GLN B N 1
ATOM 2064 C CA . GLN B 1 114 ? -10.75 -9.82 1.52 1 89.06 114 GLN B CA 1
ATOM 2065 C C . GLN B 1 114 ? -11.336 -11.102 2.098 1 89.06 114 GLN B C 1
ATOM 2067 O O . GLN B 1 114 ? -11.094 -12.195 1.577 1 89.06 114 GLN B O 1
ATOM 2072 N N . ASP B 1 115 ? -12.078 -10.992 3.221 1 91.88 115 ASP B N 1
ATOM 2073 C CA . ASP B 1 115 ? -12.961 -12.023 3.771 1 91.88 115 ASP B CA 1
ATOM 2074 C C . ASP B 1 115 ? -12.148 -13.18 4.344 1 91.88 115 ASP B C 1
ATOM 2076 O O . ASP B 1 115 ? -12.375 -14.344 3.982 1 91.88 115 ASP B O 1
ATOM 2080 N N . GLY B 1 116 ? -11.164 -12.734 5.176 1 92.12 116 GLY B N 1
ATOM 2081 C CA . GLY B 1 116 ? -10.539 -13.734 6.031 1 92.12 116 GLY B CA 1
ATOM 2082 C C . GLY B 1 116 ? -9.305 -14.367 5.41 1 92.12 116 GLY B C 1
ATOM 2083 O O . GLY B 1 116 ? -9.109 -15.578 5.508 1 92.12 116 GLY B O 1
ATOM 2084 N N . VAL B 1 117 ? -8.5 -13.617 4.695 1 89.88 117 VAL B N 1
ATOM 2085 C CA . VAL B 1 117 ? -7.23 -14.141 4.195 1 89.88 117 VAL B CA 1
ATOM 2086 C C . VAL B 1 117 ? -6.227 -14.242 5.34 1 89.88 117 VAL B C 1
ATOM 2088 O O . VAL B 1 117 ? -6.051 -13.297 6.105 1 89.88 117 VAL B O 1
ATOM 2091 N N . TRP B 1 118 ? -5.633 -15.445 5.406 1 92.62 118 TRP B N 1
ATOM 2092 C CA . TRP B 1 118 ? -4.699 -15.719 6.496 1 92.62 118 TRP B CA 1
ATOM 2093 C C . TRP B 1 118 ? -3.307 -16.016 5.953 1 92.62 118 TRP B C 1
ATOM 2095 O O . TRP B 1 118 ? -3.127 -16.953 5.16 1 92.62 118 TRP B O 1
ATOM 2105 N N . VAL B 1 119 ? -2.326 -15.234 6.32 1 90.94 119 VAL B N 1
ATOM 2106 C CA . VAL B 1 119 ? -0.944 -15.445 5.902 1 90.94 119 VAL B CA 1
ATOM 2107 C C . VAL B 1 119 ? -0.041 -15.539 7.133 1 90.94 119 VAL B C 1
ATOM 2109 O O . VAL B 1 119 ? 0.087 -14.578 7.891 1 90.94 119 VAL B O 1
ATOM 2112 N N . SER B 1 120 ? 0.562 -16.781 7.305 1 87.88 120 SER B N 1
ATOM 2113 C CA . SER B 1 120 ? 1.424 -16.984 8.461 1 87.88 120 SER B CA 1
ATOM 2114 C C . SER B 1 120 ? 2.643 -17.828 8.102 1 87.88 120 SER B C 1
ATOM 2116 O O . SER B 1 120 ? 2.736 -18.344 6.984 1 87.88 120 SER B O 1
ATOM 2118 N N . GLY B 1 121 ? 3.594 -17.828 9 1 86.88 121 GLY B N 1
ATOM 2119 C CA . GLY B 1 121 ? 4.75 -18.703 8.828 1 86.88 121 GLY B CA 1
ATOM 2120 C C . GLY B 1 121 ? 6.051 -17.938 8.664 1 86.88 121 GLY B C 1
ATOM 2121 O O . GLY B 1 121 ? 6.121 -16.75 8.969 1 86.88 121 GLY B O 1
ATOM 2122 N N . TRP B 1 122 ? 7.016 -18.766 8.227 1 90 122 TRP B N 1
ATOM 2123 C CA . TRP B 1 122 ? 8.383 -18.266 8.125 1 90 122 TRP B CA 1
ATOM 2124 C C . TRP B 1 122 ? 8.727 -17.938 6.676 1 90 122 TRP B C 1
ATOM 2126 O O . TRP B 1 122 ? 8.516 -18.766 5.781 1 90 122 TRP B O 1
ATOM 2136 N N . CYS B 1 123 ? 9.148 -16.625 6.418 1 87.31 123 CYS B N 1
ATOM 2137 C CA . CYS B 1 123 ? 9.555 -16.219 5.078 1 87.31 123 CYS B CA 1
ATOM 2138 C C . CYS B 1 123 ? 10.953 -15.617 5.098 1 87.31 123 CYS B C 1
ATOM 2140 O O . CYS B 1 123 ? 11.172 -14.578 5.715 1 87.31 123 CYS B O 1
ATOM 2142 N N . GLU B 1 124 ? 11.867 -16.359 4.449 1 90.06 124 GLU B N 1
ATOM 2143 C CA . GLU B 1 124 ? 13.227 -15.836 4.305 1 90.06 124 GLU B CA 1
ATOM 2144 C C . GLU B 1 124 ? 13.398 -15.109 2.973 1 90.06 124 GLU B C 1
ATOM 2146 O O . GLU B 1 124 ? 14.383 -14.391 2.771 1 90.06 124 GLU B O 1
ATOM 2151 N N . GLY B 1 125 ? 12.477 -15.305 2.098 1 90.12 125 GLY B N 1
ATOM 2152 C CA . GLY B 1 125 ? 12.484 -14.633 0.806 1 90.12 125 GLY B CA 1
ATOM 2153 C C . GLY B 1 125 ? 11.328 -13.664 0.63 1 90.12 125 GLY B C 1
ATOM 2154 O O . GLY B 1 125 ? 11.141 -12.758 1.448 1 90.12 125 GLY B O 1
ATOM 2155 N N . VAL B 1 126 ? 10.711 -13.812 -0.603 1 88.19 126 VAL B N 1
ATOM 2156 C CA . VAL B 1 126 ? 9.586 -12.945 -0.928 1 88.19 126 VAL B CA 1
ATOM 2157 C C . VAL B 1 126 ? 8.281 -13.734 -0.856 1 88.19 126 VAL B C 1
ATOM 2159 O O . VAL B 1 126 ? 8.133 -14.758 -1.532 1 88.19 126 VAL B O 1
ATOM 2162 N N . ARG B 1 127 ? 7.324 -13.305 -0.027 1 89.56 127 ARG B N 1
ATOM 2163 C CA . ARG B 1 127 ? 5.969 -13.836 0.022 1 89.56 127 ARG B CA 1
ATOM 2164 C C . ARG B 1 127 ? 4.941 -12.75 -0.284 1 89.56 127 ARG B C 1
ATOM 2166 O O . ARG B 1 127 ? 4.789 -11.797 0.483 1 89.56 127 ARG B O 1
ATOM 2173 N N . MET B 1 128 ? 4.281 -13 -1.438 1 88.44 128 MET B N 1
ATOM 2174 C CA . MET B 1 128 ? 3.293 -12.016 -1.872 1 88.44 128 MET B CA 1
ATOM 2175 C C . MET B 1 128 ? 1.915 -12.656 -2.01 1 88.44 128 MET B C 1
ATOM 2177 O O . MET B 1 128 ? 1.782 -13.734 -2.588 1 88.44 128 MET B O 1
ATOM 2181 N N . VAL B 1 129 ? 0.896 -12.109 -1.422 1 90.06 129 VAL B N 1
ATOM 2182 C CA . VAL B 1 129 ? -0.499 -12.508 -1.565 1 90.06 129 VAL B CA 1
ATOM 2183 C C . VAL B 1 129 ? -1.326 -11.336 -2.086 1 90.06 129 VAL B C 1
ATOM 2185 O O . VAL B 1 129 ? -1.428 -10.297 -1.428 1 90.06 129 VAL B O 1
ATOM 2188 N N . CYS B 1 130 ? -1.974 -11.523 -3.232 1 89.81 130 CYS B N 1
ATOM 2189 C CA . CYS B 1 130 ? -2.646 -10.391 -3.863 1 89.81 130 CYS B CA 1
ATOM 2190 C C . CYS B 1 130 ? -4.047 -10.781 -4.328 1 89.81 130 CYS B C 1
ATOM 2192 O O . CYS B 1 130 ? -4.203 -11.711 -5.121 1 89.81 130 CYS B O 1
ATOM 2194 N N . GLY B 1 131 ? -4.984 -10.062 -3.939 1 88.69 131 GLY B N 1
ATOM 2195 C CA . GLY B 1 131 ? -6.336 -10.164 -4.461 1 88.69 131 GLY B CA 1
ATOM 2196 C C . GLY B 1 131 ? -7.012 -11.477 -4.117 1 88.69 131 GLY B C 1
ATOM 2197 O O . GLY B 1 131 ? -7.824 -11.984 -4.891 1 88.69 131 GLY B O 1
ATOM 2198 N N . CYS B 1 132 ? -6.547 -12.062 -3.018 1 86.81 132 CYS B N 1
ATOM 2199 C CA . CYS B 1 132 ? -7.176 -13.312 -2.588 1 86.81 132 CYS B CA 1
ATOM 2200 C C . CYS B 1 132 ? -8.375 -13.031 -1.693 1 86.81 132 CYS B C 1
ATOM 2202 O O . CYS B 1 132 ? -8.414 -12.023 -0.988 1 86.81 132 CYS B O 1
ATOM 2204 N N . GLN B 1 133 ? -9.305 -13.953 -1.792 1 85.94 133 GLN B N 1
ATOM 2205 C CA . GLN B 1 133 ? -10.531 -13.703 -1.051 1 85.94 133 GLN B CA 1
ATOM 2206 C C . GLN B 1 133 ? -11.117 -15 -0.5 1 85.94 133 GLN B C 1
ATOM 2208 O O . GLN B 1 133 ? -10.742 -16.094 -0.938 1 85.94 133 GLN B O 1
ATOM 2213 N N . ASP B 1 134 ? -12 -14.867 0.512 1 89.88 134 ASP B N 1
ATOM 2214 C CA . ASP B 1 134 ? -12.898 -15.914 0.996 1 89.88 134 ASP B CA 1
ATOM 2215 C C . ASP B 1 134 ? -12.117 -17.047 1.663 1 89.88 134 ASP B C 1
ATOM 2217 O O . ASP B 1 134 ? -12.273 -18.203 1.297 1 89.88 134 ASP B O 1
ATOM 2221 N N . GLY B 1 135 ? -11.305 -16.609 2.57 1 88.12 135 GLY B N 1
ATOM 2222 C CA . GLY B 1 135 ? -10.734 -17.594 3.486 1 88.12 135 GLY B CA 1
ATOM 2223 C C . GLY B 1 135 ? -9.453 -18.219 2.971 1 88.12 135 GLY B C 1
ATOM 2224 O O . GLY B 1 135 ? -9.102 -19.328 3.371 1 88.12 135 GLY B O 1
ATOM 2225 N N . VAL B 1 136 ? -8.797 -17.594 2.082 1 84.56 136 VAL B N 1
ATOM 2226 C CA . VAL B 1 136 ? -7.52 -18.109 1.597 1 84.56 136 VAL B CA 1
ATOM 2227 C C . VAL B 1 136 ? -6.5 -18.125 2.73 1 84.56 136 VAL B C 1
ATOM 2229 O O . VAL B 1 136 ? -6.391 -17.156 3.484 1 84.56 136 VAL B O 1
ATOM 2232 N N . ARG B 1 137 ? -5.816 -19.281 2.811 1 87.44 137 ARG B N 1
ATOM 2233 C CA . ARG B 1 137 ? -4.844 -19.438 3.891 1 87.44 137 ARG B CA 1
ATOM 2234 C C . ARG B 1 137 ? -3.461 -19.766 3.344 1 87.44 137 ARG B C 1
ATOM 2236 O O . ARG B 1 137 ? -3.328 -20.578 2.422 1 87.44 137 ARG B O 1
ATOM 2243 N N . GLY B 1 138 ? -2.475 -19.078 3.732 1 82.12 138 GLY B N 1
ATOM 2244 C CA . GLY B 1 138 ? -1.083 -19.344 3.41 1 82.12 138 GLY B CA 1
ATOM 2245 C C . GLY B 1 138 ? -0.207 -19.516 4.637 1 82.12 138 GLY B C 1
ATOM 2246 O O . GLY B 1 138 ? -0.044 -18.578 5.422 1 82.12 138 GLY B O 1
ATOM 2247 N N . SER B 1 139 ? 0.266 -20.766 4.836 1 80.69 139 SER B N 1
ATOM 2248 C CA . SER B 1 139 ? 1.134 -21.031 5.98 1 80.69 139 SER B CA 1
ATOM 2249 C C . SER B 1 139 ? 2.408 -21.75 5.551 1 80.69 139 SER B C 1
ATOM 2251 O O . SER B 1 139 ? 2.59 -22.062 4.371 1 80.69 139 SER B O 1
ATOM 2253 N N . GLY B 1 140 ? 3.453 -21.781 6.445 1 82.12 140 GLY B N 1
ATOM 2254 C CA . GLY B 1 140 ? 4.641 -22.578 6.199 1 82.12 140 GLY B CA 1
ATOM 2255 C C . GLY B 1 140 ? 5.891 -21.75 5.977 1 82.12 140 GLY B C 1
ATOM 2256 O O . GLY B 1 140 ? 5.918 -20.562 6.305 1 82.12 140 GLY B O 1
ATOM 2257 N N . TRP B 1 141 ? 6.914 -22.547 5.406 1 87 141 TRP B N 1
ATOM 2258 C CA . TRP B 1 141 ? 8.242 -21.969 5.238 1 87 141 TRP B CA 1
ATOM 2259 C C . TRP B 1 141 ? 8.5 -21.609 3.777 1 87 141 TRP B C 1
ATOM 2261 O O . TRP B 1 141 ? 8.125 -22.359 2.871 1 87 141 TRP B O 1
ATOM 2271 N N . CYS B 1 142 ? 9.07 -20.406 3.51 1 85.25 142 CYS B N 1
ATOM 2272 C CA . CYS B 1 142 ? 9.453 -20.016 2.156 1 85.25 142 CYS B CA 1
ATOM 2273 C C . CYS B 1 142 ? 10.867 -19.453 2.131 1 85.25 142 CYS B C 1
ATOM 2275 O O . CYS B 1 142 ? 11.148 -18.438 2.789 1 85.25 142 CYS B O 1
ATOM 2277 N N . VAL B 1 143 ? 11.766 -20.297 1.576 1 89.5 143 VAL B N 1
ATOM 2278 C CA . VAL B 1 143 ? 13.086 -19.812 1.206 1 89.5 143 VAL B CA 1
ATOM 2279 C C . VAL B 1 143 ? 13.141 -19.547 -0.295 1 89.5 143 VAL B C 1
ATOM 2281 O O . VAL B 1 143 ? 13.297 -20.469 -1.095 1 89.5 143 VAL B O 1
ATOM 2284 N N . GLY B 1 144 ? 12.773 -18.391 -0.78 1 89.31 144 GLY B N 1
ATOM 2285 C CA . GLY B 1 144 ? 12.602 -17.969 -2.164 1 89.31 144 GLY B CA 1
ATOM 2286 C C . GLY B 1 144 ? 11.422 -17.047 -2.369 1 89.31 144 GLY B C 1
ATOM 2287 O O . GLY B 1 144 ? 11.328 -16 -1.711 1 89.31 144 GLY B O 1
ATOM 2288 N N . VAL B 1 145 ? 10.727 -17.344 -3.572 1 86.31 145 VAL B N 1
ATOM 2289 C CA . VAL B 1 145 ? 9.602 -16.484 -3.906 1 86.31 145 VAL B CA 1
ATOM 2290 C C . VAL B 1 145 ? 8.312 -17.297 -3.893 1 86.31 145 VAL B C 1
ATOM 2292 O O . VAL B 1 145 ? 8.195 -18.297 -4.59 1 86.31 145 VAL B O 1
ATOM 2295 N N . ARG B 1 146 ? 7.32 -16.922 -3.094 1 85.81 146 ARG B N 1
ATOM 2296 C CA . ARG B 1 146 ? 5.965 -17.469 -3.102 1 85.81 146 ARG B CA 1
ATOM 2297 C C . ARG B 1 146 ? 4.941 -16.375 -3.387 1 85.81 146 ARG B C 1
ATOM 2299 O O . ARG B 1 146 ? 4.781 -15.445 -2.598 1 85.81 146 ARG B O 1
ATOM 2306 N N . MET B 1 147 ? 4.242 -16.562 -4.535 1 85.19 147 MET B N 1
ATOM 2307 C CA . MET B 1 147 ? 3.217 -15.586 -4.918 1 85.19 147 MET B CA 1
ATOM 2308 C C . MET B 1 147 ? 1.852 -16.25 -5.031 1 85.19 147 MET B C 1
ATOM 2310 O O . MET B 1 147 ? 1.711 -17.281 -5.699 1 85.19 147 MET B O 1
ATOM 2314 N N . VAL B 1 148 ? 0.891 -15.828 -4.301 1 86.25 148 VAL B N 1
ATOM 2315 C CA . VAL B 1 148 ? -0.492 -16.297 -4.359 1 86.25 148 VAL B CA 1
ATOM 2316 C C . VAL B 1 148 ? -1.392 -15.172 -4.875 1 86.25 148 VAL B C 1
ATOM 2318 O O . VAL B 1 148 ? -1.572 -14.156 -4.199 1 86.25 148 VAL B O 1
ATOM 2321 N N . CYS B 1 149 ? -2.014 -15.359 -6.07 1 85.81 149 CYS B N 1
ATOM 2322 C CA . CYS B 1 149 ? -2.723 -14.25 -6.707 1 85.81 149 CYS B CA 1
ATOM 2323 C C . CYS B 1 149 ? -4.125 -14.672 -7.125 1 85.81 149 CYS B C 1
ATOM 2325 O O . CYS B 1 149 ? -4.297 -15.656 -7.844 1 85.81 149 CYS B O 1
ATOM 2327 N N . GLY B 1 150 ? -5.105 -13.914 -6.719 1 81.81 150 GLY B N 1
ATOM 2328 C CA . GLY B 1 150 ? -6.465 -14.055 -7.211 1 81.81 150 GLY B CA 1
ATOM 2329 C C . GLY B 1 150 ? -7.137 -15.336 -6.766 1 81.81 150 GLY B C 1
ATOM 2330 O O . GLY B 1 150 ? -8.031 -15.844 -7.445 1 81.81 150 GLY B O 1
ATOM 2331 N N . CYS B 1 151 ? -6.641 -15.93 -5.656 1 81.88 151 CYS B N 1
ATOM 2332 C CA . CYS B 1 151 ? -7.227 -17.172 -5.16 1 81.88 151 CYS B CA 1
ATOM 2333 C C . CYS B 1 151 ? -8.492 -16.891 -4.352 1 81.88 151 CYS B C 1
ATOM 2335 O O . CYS B 1 151 ? -8.609 -15.836 -3.723 1 81.88 151 CYS B O 1
ATOM 2337 N N . GLN B 1 152 ? -9.344 -17.797 -4.484 1 81.69 152 GLN B N 1
ATOM 2338 C CA . GLN B 1 152 ? -10.602 -17.641 -3.756 1 81.69 152 GLN B CA 1
ATOM 2339 C C . GLN B 1 152 ? -11.078 -18.969 -3.176 1 81.69 152 GLN B C 1
ATOM 2341 O O . GLN B 1 152 ? -10.461 -20 -3.408 1 81.69 152 GLN B O 1
ATOM 2346 N N . ASP B 1 153 ? -12.062 -18.969 -2.215 1 82.81 153 ASP B N 1
ATOM 2347 C CA . ASP B 1 153 ? -12.875 -20.109 -1.782 1 82.81 153 ASP B CA 1
ATOM 2348 C C . ASP B 1 153 ? -12.055 -21.078 -0.944 1 82.81 153 ASP B C 1
ATOM 2350 O O . ASP B 1 153 ? -12.062 -22.281 -1.2 1 82.81 153 ASP B O 1
ATOM 2354 N N . GLY B 1 154 ? -11.297 -20.531 -0.029 1 82.38 154 GLY B N 1
ATOM 2355 C CA . GLY B 1 154 ? -10.68 -21.359 1.003 1 82.38 154 GLY B CA 1
ATOM 2356 C C . GLY B 1 154 ? -9.398 -22.016 0.547 1 82.38 154 GLY B C 1
ATOM 2357 O O . GLY B 1 154 ? -8.953 -23 1.15 1 82.38 154 GLY B O 1
ATOM 2358 N N . VAL B 1 155 ? -8.805 -21.578 -0.532 1 81.75 155 VAL B N 1
ATOM 2359 C CA . VAL B 1 155 ? -7.527 -22.125 -0.985 1 81.75 155 VAL B CA 1
ATOM 2360 C C . VAL B 1 155 ? -6.504 -22.062 0.146 1 81.75 155 VAL B C 1
ATOM 2362 O O . VAL B 1 155 ? -6.367 -21.031 0.809 1 81.75 155 VAL B O 1
ATOM 2365 N N . TRP B 1 156 ? -5.867 -23.25 0.376 1 87.06 156 TRP B N 1
ATOM 2366 C CA . TRP B 1 156 ? -4.836 -23.328 1.407 1 87.06 156 TRP B CA 1
ATOM 2367 C C . TRP B 1 156 ? -3.465 -23.578 0.79 1 87.06 156 TRP B C 1
ATOM 2369 O O . TRP B 1 156 ? -3.26 -24.594 0.126 1 87.06 156 TRP B O 1
ATOM 2379 N N . VAL B 1 157 ? -2.678 -22.656 0.798 1 81.69 157 VAL B N 1
ATOM 2380 C CA . VAL B 1 157 ? -1.311 -22.812 0.314 1 81.69 157 VAL B CA 1
ATOM 2381 C C . VAL B 1 157 ? -0.374 -23.078 1.488 1 81.69 157 VAL B C 1
ATOM 2383 O O . VAL B 1 157 ? 0.053 -22.156 2.18 1 81.69 157 VAL B O 1
ATOM 2386 N N . SER B 1 158 ? -0.358 -24.5 1.847 1 75 158 SER B N 1
ATOM 2387 C CA . SER B 1 158 ? 0.435 -24.984 2.979 1 75 158 SER B CA 1
ATOM 2388 C C . SER B 1 158 ? 1.658 -25.766 2.51 1 75 158 SER B C 1
ATOM 2390 O O . SER B 1 158 ? 1.65 -26.344 1.423 1 75 158 SER B O 1
ATOM 2392 N N . VAL B 1 159 ? 3.053 -25.172 2.723 1 67.56 159 VAL B N 1
ATOM 2393 C CA . VAL B 1 159 ? 4.199 -26.047 2.525 1 67.56 159 VAL B CA 1
ATOM 2394 C C . VAL B 1 159 ? 5.484 -25.219 2.477 1 67.56 159 VAL B C 1
ATOM 2396 O O . VAL B 1 159 ? 5.434 -23.984 2.438 1 67.56 159 VAL B O 1
ATOM 2399 N N . TRP B 1 160 ? 6.527 -26.141 2.383 1 79.81 160 TRP B N 1
ATOM 2400 C CA . TRP B 1 160 ? 7.883 -25.625 2.225 1 79.81 160 TRP B CA 1
ATOM 2401 C C . TRP B 1 160 ? 8.133 -25.203 0.784 1 79.81 160 TRP B C 1
ATOM 2403 O O . TRP B 1 160 ? 7.734 -25.891 -0.157 1 79.81 160 TRP B O 1
ATOM 2413 N N . CYS B 1 161 ? 8.406 -23.953 0.584 1 81.25 161 CYS B N 1
ATOM 2414 C CA . CYS B 1 161 ? 8.773 -23.453 -0.736 1 81.25 161 CYS B CA 1
ATOM 2415 C C . CYS B 1 161 ? 10.242 -23.062 -0.777 1 81.25 161 CYS B C 1
ATOM 2417 O O . CYS B 1 161 ? 10.688 -22.203 -0.014 1 81.25 161 CYS B O 1
ATOM 2419 N N . VAL B 1 162 ? 10.945 -23.984 -1.463 1 85.38 162 VAL B N 1
ATOM 2420 C CA . VAL B 1 162 ? 12.305 -23.609 -1.836 1 85.38 162 VAL B CA 1
ATOM 2421 C C . VAL B 1 162 ? 12.352 -23.234 -3.318 1 85.38 162 VAL B C 1
ATOM 2423 O O . VAL B 1 162 ? 11.898 -24.016 -4.168 1 85.38 162 VAL B O 1
ATOM 2426 N N . GLY B 1 163 ? 12.656 -21.969 -3.691 1 86.56 163 GLY B N 1
ATOM 2427 C CA . GLY B 1 163 ? 12.609 -21.438 -5.047 1 86.56 163 GLY B CA 1
ATOM 2428 C C . GLY B 1 163 ? 11.406 -20.547 -5.301 1 86.56 163 GLY B C 1
ATOM 2429 O O . GLY B 1 163 ? 11.172 -19.594 -4.562 1 86.56 163 GLY B O 1
ATOM 2430 N N . VAL B 1 164 ? 10.836 -20.797 -6.621 1 84.25 164 VAL B N 1
ATOM 2431 C CA . VAL B 1 164 ? 9.719 -19.922 -6.996 1 84.25 164 VAL B CA 1
ATOM 2432 C C . VAL B 1 164 ? 8.43 -20.734 -7.055 1 84.25 164 VAL B C 1
ATOM 2434 O O . VAL B 1 164 ? 8.367 -21.766 -7.73 1 84.25 164 VAL B O 1
ATOM 2437 N N . ARG B 1 165 ? 7.387 -20.344 -6.336 1 83.12 165 ARG B N 1
ATOM 2438 C CA . ARG B 1 165 ? 6.043 -20.922 -6.391 1 83.12 165 ARG B CA 1
ATOM 2439 C C . ARG B 1 165 ? 4.996 -19.828 -6.602 1 83.12 165 ARG B C 1
ATOM 2441 O O . ARG B 1 165 ? 4.871 -18.922 -5.793 1 83.12 165 ARG B O 1
ATOM 2448 N N . ILE B 1 166 ? 4.277 -19.953 -7.684 1 80.75 166 ILE B N 1
ATOM 2449 C CA . ILE B 1 166 ? 3.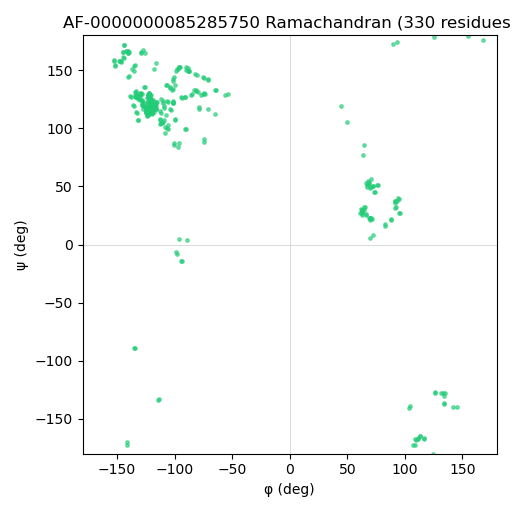199 -19.016 -7.996 1 80.75 166 ILE B CA 1
ATOM 2450 C C . ILE B 1 166 ? 1.867 -19.766 -8.039 1 80.75 166 ILE B C 1
ATOM 2452 O O . ILE B 1 166 ? 1.739 -20.781 -8.727 1 80.75 166 ILE B O 1
ATOM 2456 N N . VAL B 1 167 ? 1.005 -19.359 -7.211 1 81.38 167 VAL B N 1
ATOM 2457 C CA . VAL B 1 167 ? -0.302 -20.016 -7.148 1 81.38 167 VAL B CA 1
ATOM 2458 C C . VAL B 1 167 ? -1.386 -19.031 -7.586 1 81.38 167 VAL B C 1
ATOM 2460 O O . VAL B 1 167 ? -1.551 -17.969 -6.98 1 81.38 167 VAL B O 1
#

Secondary structure (DSSP, 8-state):
-EES-BSS-EESSEEES-BSS-EE-S-EEEEEEEES-BSS-EE-SEEEEEEEEES-BSS-EE-SEEEEEEEEES-BSS-EE-SEEEEEEEEES-BSS-EE-SEESSEEEEES-BSS-EE-SEESSEEEEES-BSS-EE-SEEEEEEEEES--SS-EE-S-EEEEEE-/-EES-BSS-EESSEEES-BSS-EE-S-EEEEEEEES-BSS-EE-SEEEEEEEEES-BSS-EE-SEEEEEEEEES-BSS-EE-SEEEEEEEEES-BSS-EE-SEESSEEEEES-BSS-EE-SEESSEEEEES-BSS-EEESEEEEEEEEES--SS-EEES-EEEEEE-

Radius of gyration: 18.17 Å; Cα contacts (8 Å, |Δi|>4): 1291; chains: 2; bounding box: 30×52×46 Å

Organism: Cherax quadricarinatus (NCBI:txid27406)